Protein AF-A0A6V7QXP8-F1 (afdb_monomer)

Sequence (208 aa):
MRGVSEAYFDPDFDALIDRINPPGEVVVDNETCEDCTLVKVDSANRDGILLEMVQVLTDLDLLISKSYISSDGGWLMDVFHVTDQLGNKITDRGMIHSIQQSFTPARKSASPRHHHHHHHQQSEYNSDSACCTCADATTTTTTTTTIEVAAADRPGLLSEIAAVLAALGCRVSSCRAWTHNSRAAAVLDVHDRAAAVDPAASPTSSSR

Secondary structure (DSSP, 8-state):
----------HHHHHHHHHH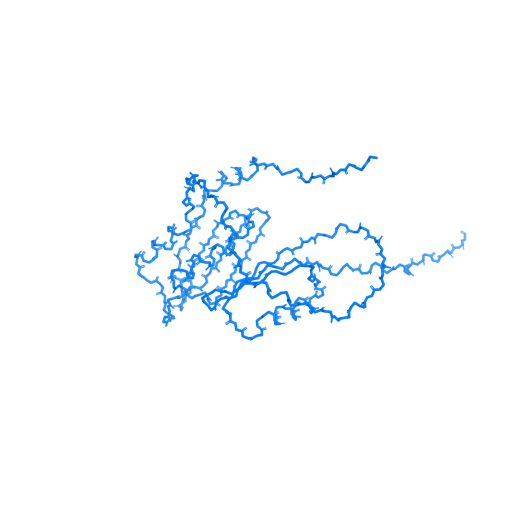S-S-EEEEESSS-SSSEEEEEEEE--TTHHHHHHHHHHHTT-EEEEEEEEE-SSEEEEEEEEE-TTS-----HHHHHHHHHHTS---------------------------------------PEEEEEEEE--TTHHHHHHHHHHHTTPEEEEEEEEEETTEEEEEEEEE-------TT--------

Radius of gyration: 22.75 Å; Cα contacts (8 Å, |Δi|>4): 237; chains: 1; bounding box: 61×44×80 Å

Nearest PDB structures (foldseek):
  2nyi-assembly1_A  TM=4.209E-01  e=4.363E-06  Galdieria sulphuraria
  1sc6-assembly1_C  TM=8.038E-01  e=6.257E-03  Escherichia coli
  3k5p-assembly1_A  TM=8.167E-01  e=8.894E-03  Brucella abortus 2308
  7jsr-assembly1_A  TM=6.563E-01  e=3.631E-02  Mycolicibacterium smegmatis MC2 155
  6vz8-assembly1_R  TM=4.486E-01  e=1.192E-02  Arabidopsis thaliana

Organism: NCBI:txid296719

Foldseek 3Di:
DDDDPDPPDDPVVLVVLCVVDPAWDWDWAPDPDPQFIKTKIKHFDDPCVVVLLVVLCVVLQKDFPDKDWDDPPTMIIIITTIDHPVSHYDPDPVSVVSSRVSRNPPPPPDDDDDDDDDDDDDPPPPDPDDDDDDDDDDPDPFPKDKDKDKAQDDPCPVVVVVVVCVVQQKDWPDKDWDDDPRMIIMITTITHDPDPPPPPPDPPDDDD

InterPro domains:
  IPR040217 ACT domain-containing protein ACR1-12 [PTHR31096] (15-198)
  IPR045865 ACT-like domain [SSF55021] (33-87)
  IPR045865 ACT-like domain [SSF55021] (142-196)

Mean predicted aligned error: 16.71 Å

Solvent-accessible surface area (backbone atoms only — not comparable to full-atom values): 13290 Å² total; per-residue (Å²): 136,87,81,82,85,68,81,85,77,60,73,66,54,60,59,46,54,58,64,77,48,73,80,39,56,55,48,79,41,67,76,89,37,93,67,28,21,36,42,34,41,40,40,74,64,49,92,64,46,68,57,52,53,53,48,53,42,45,77,68,55,36,42,74,82,46,74,48,80,44,74,80,85,57,38,32,48,35,39,36,35,29,19,39,87,88,56,42,54,75,76,53,66,66,59,52,50,49,56,47,53,68,61,44,80,72,79,76,74,90,70,91,78,78,89,74,91,76,95,72,88,80,79,78,83,78,79,87,77,80,92,83,79,83,91,76,94,70,91,66,89,70,72,72,46,76,46,80,46,76,46,77,52,53,93,57,52,69,56,52,53,52,50,52,36,52,74,72,46,35,44,75,80,45,75,48,75,50,75,57,97,65,25,32,38,35,43,33,34,31,30,75,60,75,76,77,76,73,88,78,78,71,81,79,84,76,89,130

pLDDT: mean 70.77, std 21.66, range [31.5, 97.31]

Structure (mmCIF, N/CA/C/O backbone):
data_AF-A0A6V7QXP8-F1
#
_entry.id   AF-A0A6V7QXP8-F1
#
loop_
_atom_site.group_PDB
_atom_site.id
_atom_site.type_symbol
_atom_site.label_atom_id
_atom_site.label_alt_id
_atom_site.label_comp_id
_atom_site.label_asym_id
_atom_site.label_entity_id
_atom_site.label_seq_id
_atom_site.pdbx_PDB_ins_code
_atom_site.Cartn_x
_atom_site.Cartn_y
_atom_site.Cartn_z
_atom_site.occupancy
_atom_site.B_iso_or_equiv
_atom_site.auth_seq_id
_atom_site.auth_comp_id
_atom_site.auth_asym_id
_atom_site.auth_atom_id
_atom_site.pdbx_PDB_model_num
ATOM 1 N N . MET A 1 1 ? 42.113 5.716 -19.137 1.00 35.81 1 MET A N 1
ATOM 2 C CA . MET A 1 1 ? 41.494 6.156 -17.869 1.00 35.81 1 MET A CA 1
ATOM 3 C C . MET A 1 1 ? 39.996 6.264 -18.106 1.00 35.81 1 MET A C 1
ATOM 5 O O . MET A 1 1 ? 39.591 7.120 -18.876 1.00 35.81 1 MET A O 1
ATOM 9 N N . ARG A 1 2 ? 39.195 5.330 -17.576 1.00 37.38 2 ARG A N 1
ATOM 10 C CA . ARG A 1 2 ? 37.725 5.405 -17.628 1.00 37.38 2 ARG A CA 1
ATOM 11 C C . ARG A 1 2 ? 37.277 6.184 -16.393 1.00 37.38 2 ARG A C 1
ATOM 13 O O . ARG A 1 2 ? 37.539 5.731 -15.285 1.00 37.38 2 ARG A O 1
ATOM 20 N N . GLY A 1 3 ? 36.708 7.370 -16.595 1.00 39.12 3 GLY A N 1
ATOM 21 C CA . GLY A 1 3 ? 36.073 8.135 -15.527 1.00 39.12 3 GLY A CA 1
ATOM 22 C C . GLY A 1 3 ? 34.757 7.463 -15.167 1.00 39.12 3 GLY A C 1
ATOM 23 O O . GLY A 1 3 ? 33.896 7.307 -16.028 1.00 39.12 3 GLY A O 1
ATOM 24 N N . VAL A 1 4 ? 34.643 7.006 -13.926 1.00 41.97 4 VAL A N 1
ATOM 25 C CA . VAL A 1 4 ? 33.384 6.542 -13.346 1.00 41.97 4 VAL A CA 1
ATOM 26 C C . VAL A 1 4 ? 32.564 7.801 -13.075 1.00 41.97 4 VAL A C 1
ATOM 28 O O . VAL A 1 4 ? 32.944 8.610 -12.233 1.00 41.97 4 VAL A O 1
ATOM 31 N N . SER A 1 5 ? 31.499 8.027 -13.844 1.00 44.22 5 SER A N 1
ATOM 32 C CA . SER A 1 5 ? 30.494 9.041 -13.522 1.00 44.22 5 SER A CA 1
ATOM 33 C C . SER A 1 5 ? 29.588 8.458 -12.444 1.00 44.22 5 SER A C 1
ATOM 35 O O . SER A 1 5 ? 28.555 7.859 -12.737 1.00 44.22 5 SER A O 1
ATOM 37 N N . GLU A 1 6 ? 30.042 8.548 -11.203 1.00 41.97 6 GLU A N 1
ATOM 38 C CA . GLU A 1 6 ? 29.232 8.239 -10.034 1.00 41.97 6 GLU A CA 1
ATOM 39 C C . GLU A 1 6 ? 28.175 9.344 -9.909 1.00 41.97 6 GLU A C 1
ATOM 41 O O . GLU A 1 6 ? 28.506 10.531 -9.988 1.00 41.97 6 GLU A O 1
ATOM 46 N N . ALA A 1 7 ? 26.896 8.969 -9.828 1.00 40.16 7 ALA A N 1
ATOM 47 C CA . ALA A 1 7 ? 25.825 9.931 -9.607 1.00 40.16 7 ALA A CA 1
ATOM 48 C C . ALA A 1 7 ? 26.115 10.649 -8.283 1.00 40.16 7 ALA A C 1
ATOM 50 O O . ALA A 1 7 ? 26.217 10.007 -7.239 1.00 40.16 7 ALA A O 1
ATOM 51 N N . TYR A 1 8 ? 26.326 11.964 -8.340 1.00 51.00 8 TYR A N 1
ATOM 52 C CA . TYR A 1 8 ? 26.561 12.777 -7.154 1.00 51.00 8 TYR A CA 1
ATOM 53 C C . TYR A 1 8 ? 25.278 12.782 -6.322 1.00 51.00 8 TYR A C 1
ATOM 55 O O . TYR A 1 8 ? 24.312 13.463 -6.662 1.00 51.00 8 TYR A O 1
ATOM 63 N N . PHE A 1 9 ? 25.258 11.956 -5.282 1.00 50.31 9 PHE A N 1
ATOM 64 C CA . PHE A 1 9 ? 24.191 11.915 -4.298 1.00 50.31 9 PHE A CA 1
ATOM 65 C C . PHE A 1 9 ? 24.513 12.975 -3.246 1.00 50.31 9 PHE A C 1
ATOM 67 O O . PHE A 1 9 ? 25.489 12.831 -2.508 1.00 50.31 9 PHE A O 1
ATOM 74 N N . ASP A 1 10 ? 23.756 14.070 -3.236 1.00 54.47 10 ASP A N 1
ATOM 75 C CA . ASP A 1 10 ? 23.908 15.122 -2.236 1.00 54.47 10 ASP A CA 1
ATOM 76 C C . ASP A 1 10 ? 23.084 14.749 -0.990 1.00 54.47 10 ASP A C 1
ATOM 78 O O . ASP A 1 10 ? 21.854 14.823 -1.040 1.00 54.47 10 ASP A O 1
ATOM 82 N N . PRO A 1 11 ? 23.712 14.341 0.128 1.00 57.34 11 PRO A N 1
ATOM 83 C CA . PRO A 1 11 ? 22.987 14.023 1.358 1.00 57.34 11 PRO A CA 1
ATOM 84 C C . PRO A 1 11 ? 22.242 15.237 1.938 1.00 57.34 11 PRO A C 1
ATOM 86 O O . PRO A 1 11 ? 21.327 15.062 2.745 1.00 57.34 11 PRO A O 1
ATOM 89 N N . ASP A 1 12 ? 22.596 16.459 1.525 1.00 55.19 12 ASP A N 1
ATOM 90 C CA . ASP A 1 12 ? 21.896 17.671 1.940 1.00 55.19 12 ASP A CA 1
ATOM 91 C C . ASP A 1 12 ? 20.556 17.847 1.198 1.00 55.19 12 ASP A C 1
ATOM 93 O O . ASP A 1 12 ? 19.686 18.577 1.681 1.00 55.19 12 ASP A O 1
ATOM 97 N N . PHE A 1 13 ? 20.339 17.154 0.069 1.00 55.97 13 PHE A N 1
ATOM 98 C CA . PHE A 1 13 ? 19.070 17.173 -0.669 1.00 55.97 13 PHE A CA 1
ATOM 99 C C . PHE A 1 13 ? 17.956 16.437 0.088 1.00 55.97 13 PHE A C 1
ATOM 101 O O . PHE A 1 13 ? 16.874 16.994 0.271 1.00 55.97 13 PHE A O 1
ATOM 108 N N . ASP A 1 14 ? 18.238 15.246 0.624 1.00 54.56 14 ASP A N 1
ATOM 109 C CA . ASP A 1 14 ? 17.289 14.490 1.456 1.00 54.56 14 ASP A CA 1
ATOM 110 C C . ASP A 1 14 ? 16.929 15.269 2.730 1.00 54.56 14 ASP A C 1
ATOM 112 O O . ASP A 1 14 ? 15.761 15.402 3.097 1.00 54.56 14 ASP A O 1
ATOM 116 N N . ALA A 1 15 ? 17.937 15.878 3.364 1.00 56.56 15 ALA A N 1
ATOM 117 C CA . ALA A 1 15 ? 17.748 16.725 4.538 1.00 56.56 15 ALA A CA 1
ATOM 118 C C . ALA A 1 15 ? 16.942 18.003 4.234 1.00 56.56 15 ALA A C 1
ATOM 120 O O . ALA A 1 15 ? 16.316 18.571 5.135 1.00 56.56 15 ALA A O 1
ATOM 121 N N . LEU A 1 16 ? 16.965 18.477 2.983 1.00 52.59 16 LEU A N 1
ATOM 122 C CA . LEU A 1 16 ? 16.176 19.611 2.515 1.00 52.59 16 LEU A CA 1
ATOM 123 C C . LEU A 1 16 ? 14.721 19.209 2.240 1.00 52.59 16 LEU A C 1
ATOM 125 O O . LEU A 1 16 ? 13.823 19.951 2.640 1.00 52.59 16 LEU A O 1
ATOM 129 N N . ILE A 1 17 ? 14.483 18.044 1.630 1.00 50.59 17 ILE A N 1
ATOM 130 C CA . ILE A 1 17 ? 13.138 17.474 1.436 1.00 50.59 17 ILE A CA 1
ATOM 131 C C . ILE A 1 17 ? 12.452 17.293 2.796 1.00 50.59 17 ILE A C 1
ATOM 133 O O . ILE A 1 17 ? 11.363 17.830 3.001 1.00 50.59 17 ILE A O 1
ATOM 137 N N . ASP A 1 18 ? 13.147 16.690 3.766 1.00 51.88 18 ASP A N 1
ATOM 138 C CA . ASP A 1 18 ? 12.670 16.513 5.147 1.00 51.88 18 ASP A CA 1
ATOM 139 C C . ASP A 1 18 ? 12.380 17.847 5.878 1.00 51.88 18 ASP A C 1
ATOM 141 O O . ASP A 1 18 ? 11.675 17.880 6.889 1.00 51.88 18 ASP A O 1
ATOM 145 N N . ARG A 1 19 ? 12.948 18.968 5.403 1.00 50.28 19 ARG A N 1
ATOM 146 C CA . ARG A 1 19 ? 12.780 20.315 5.982 1.00 50.28 19 ARG A CA 1
ATOM 147 C C . ARG A 1 19 ? 11.663 21.131 5.344 1.00 50.28 19 ARG A C 1
ATOM 149 O O . ARG A 1 19 ? 11.169 22.053 5.992 1.00 50.28 19 ARG A O 1
ATOM 156 N N . ILE A 1 20 ? 11.344 20.875 4.076 1.00 51.59 20 ILE A N 1
ATOM 157 C CA . ILE A 1 20 ? 10.374 21.663 3.303 1.00 51.59 20 ILE A CA 1
ATOM 158 C C . ILE A 1 20 ? 8.936 21.228 3.614 1.00 51.59 20 ILE A C 1
ATOM 160 O O . ILE A 1 20 ? 8.050 22.080 3.605 1.00 51.59 20 ILE A O 1
ATOM 164 N N . ASN A 1 21 ? 8.715 19.963 3.980 1.00 48.16 21 ASN A N 1
ATOM 165 C CA . ASN A 1 21 ? 7.442 19.484 4.514 1.00 48.16 21 ASN A CA 1
ATOM 166 C C . ASN A 1 21 ? 7.728 18.614 5.753 1.00 48.16 21 ASN A C 1
ATOM 168 O O . ASN A 1 21 ? 8.560 17.710 5.661 1.00 48.16 21 ASN A O 1
ATOM 172 N N . PRO A 1 22 ? 7.117 18.887 6.922 1.00 49.75 22 PRO A N 1
ATOM 173 C CA . PRO A 1 22 ? 7.331 18.076 8.118 1.00 49.75 22 PRO A CA 1
ATOM 174 C C . PRO A 1 22 ? 6.956 16.605 7.852 1.00 49.75 22 PRO A C 1
ATOM 176 O O . PRO A 1 22 ? 6.162 16.322 6.956 1.00 49.75 22 PRO A O 1
ATOM 179 N N . PRO A 1 23 ? 7.533 15.652 8.603 1.00 51.88 23 PRO A N 1
ATOM 180 C CA . PRO A 1 23 ? 7.440 14.238 8.271 1.00 51.88 23 PRO A CA 1
ATOM 181 C C . PRO A 1 23 ? 5.989 13.758 8.311 1.00 51.88 23 PRO A C 1
ATOM 183 O O . PRO A 1 23 ? 5.349 13.862 9.357 1.00 51.88 23 PRO A O 1
ATOM 186 N N . GLY A 1 24 ? 5.531 13.166 7.205 1.00 59.53 24 GLY A N 1
ATOM 187 C CA . GLY A 1 24 ? 4.438 12.198 7.209 1.00 59.53 24 GLY A CA 1
ATOM 188 C C . GLY A 1 24 ? 3.123 12.745 7.737 1.00 59.53 24 GLY A C 1
ATOM 189 O O . GLY A 1 24 ? 2.678 12.280 8.786 1.00 59.53 24 GLY A O 1
ATOM 190 N N . GLU A 1 25 ? 2.494 13.716 7.066 1.00 74.38 25 GLU A N 1
ATOM 191 C CA . GLU A 1 25 ? 1.120 14.053 7.441 1.00 74.38 25 GLU A CA 1
ATOM 192 C C . GLU A 1 25 ? 0.235 12.841 7.136 1.00 74.38 25 GLU A C 1
ATOM 194 O O . GLU A 1 25 ? 0.081 12.430 5.986 1.00 74.38 25 GLU A O 1
ATOM 199 N N . VAL A 1 26 ? -0.310 12.244 8.197 1.00 88.75 26 VAL A N 1
ATOM 200 C CA . VAL A 1 26 ? -1.265 11.146 8.090 1.00 88.75 26 VAL A CA 1
ATOM 201 C C . VAL A 1 26 ? -2.648 11.654 8.425 1.00 88.75 26 VAL A C 1
ATOM 203 O O . VAL A 1 26 ? -2.971 11.956 9.580 1.00 88.75 26 VAL A O 1
ATOM 206 N N . VAL A 1 27 ? -3.488 11.702 7.399 1.00 91.00 27 VAL A N 1
ATOM 207 C CA . VAL A 1 27 ? -4.889 12.090 7.522 1.00 91.00 27 VAL A CA 1
ATOM 208 C C . VAL A 1 27 ? -5.750 10.843 7.429 1.00 91.00 27 VAL A C 1
ATOM 210 O O . VAL A 1 27 ? -5.694 10.100 6.451 1.00 91.00 27 VAL A O 1
ATOM 213 N N . VAL A 1 28 ? -6.573 10.632 8.453 1.00 94.25 28 VAL A N 1
ATOM 214 C CA . VAL A 1 28 ? -7.583 9.575 8.463 1.00 94.25 28 VAL A CA 1
ATOM 215 C C . VAL A 1 28 ? -8.934 10.205 8.150 1.00 94.25 28 VAL A C 1
ATOM 217 O O . VAL A 1 28 ? -9.401 11.077 8.882 1.00 94.25 28 VAL A O 1
ATOM 220 N N . ASP A 1 29 ? -9.545 9.775 7.054 1.00 92.94 29 ASP A N 1
ATOM 221 C CA . ASP A 1 29 ? -10.801 10.297 6.529 1.00 92.94 29 ASP A CA 1
ATOM 222 C C . ASP A 1 29 ? -11.852 9.182 6.475 1.00 92.94 29 ASP A C 1
ATOM 224 O O . ASP A 1 29 ? -11.740 8.212 5.725 1.00 92.94 29 ASP A O 1
ATOM 228 N N . ASN A 1 30 ? -12.890 9.343 7.292 1.00 95.62 30 ASN A N 1
ATOM 229 C CA . ASN A 1 30 ? -14.029 8.436 7.370 1.00 95.62 30 ASN A CA 1
ATOM 230 C C . ASN A 1 30 ? -15.272 8.968 6.649 1.00 95.62 30 ASN A C 1
ATOM 232 O O . ASN A 1 30 ? -16.313 8.330 6.732 1.00 95.62 30 ASN A O 1
ATOM 236 N N . GLU A 1 31 ? -15.214 10.103 5.961 1.00 93.88 31 GLU A N 1
ATOM 237 C CA . GLU A 1 31 ? -16.394 10.730 5.354 1.00 93.88 31 GLU A CA 1
ATOM 238 C C . GLU A 1 31 ? -16.441 10.516 3.836 1.00 93.88 31 GLU A C 1
ATOM 240 O O . GLU A 1 31 ? -17.518 10.380 3.265 1.00 93.88 31 GLU A O 1
ATOM 245 N N . THR A 1 32 ? -15.286 10.426 3.171 1.00 91.69 32 THR A N 1
ATOM 246 C CA . THR A 1 32 ? -15.225 10.323 1.700 1.00 91.69 32 THR A CA 1
ATOM 247 C C . THR A 1 32 ? -15.679 8.963 1.145 1.00 91.69 32 THR A C 1
ATOM 249 O O . THR A 1 32 ? -16.177 8.895 0.022 1.00 91.69 32 THR A O 1
ATOM 252 N N . CYS A 1 33 ? -15.509 7.870 1.897 1.00 89.69 33 CYS A N 1
ATOM 253 C CA . CYS A 1 33 ? -15.885 6.508 1.493 1.00 89.69 33 CYS A CA 1
ATOM 254 C C . CYS A 1 33 ? -16.994 5.977 2.407 1.00 89.69 33 CYS A C 1
ATOM 256 O O . CYS A 1 33 ? -16.839 6.014 3.625 1.00 89.69 33 CYS A O 1
ATOM 258 N N . GLU A 1 34 ? -18.093 5.451 1.858 1.00 92.50 34 GLU A N 1
ATOM 259 C CA . GLU A 1 34 ? -19.209 4.933 2.670 1.00 92.50 34 GLU A CA 1
ATOM 260 C C . GLU A 1 34 ? -18.832 3.662 3.440 1.00 92.50 34 GLU A C 1
ATOM 262 O O . GLU A 1 34 ? -19.138 3.570 4.626 1.00 92.50 34 GLU A O 1
ATOM 267 N N . ASP A 1 35 ? -18.085 2.754 2.809 1.00 93.12 35 ASP A N 1
ATOM 268 C CA . ASP A 1 35 ? -17.821 1.404 3.331 1.00 93.12 35 ASP A CA 1
ATOM 269 C C . ASP A 1 35 ? -16.415 1.230 3.927 1.00 93.12 35 ASP A C 1
ATOM 271 O O . ASP A 1 35 ? -16.060 0.159 4.411 1.00 93.12 35 ASP A O 1
ATOM 275 N N . CYS A 1 36 ? -15.576 2.265 3.871 1.00 94.75 36 CYS A N 1
ATOM 276 C CA . CYS A 1 36 ? -14.166 2.166 4.232 1.00 94.75 36 CYS A CA 1
ATOM 277 C C . CYS A 1 36 ? -13.622 3.444 4.870 1.00 94.75 36 CYS A C 1
ATOM 279 O O . CYS A 1 36 ? -14.216 4.517 4.774 1.00 94.75 36 CYS A O 1
ATOM 281 N N . THR A 1 37 ? -12.479 3.318 5.534 1.00 97.31 37 THR A N 1
ATOM 282 C CA . THR A 1 37 ? -11.682 4.440 6.031 1.00 97.31 37 THR A CA 1
ATOM 283 C C . THR A 1 37 ? -10.584 4.745 5.019 1.00 97.31 37 THR A C 1
ATOM 285 O O . THR A 1 37 ? -9.937 3.830 4.517 1.00 97.31 37 THR A O 1
ATOM 288 N N . LEU A 1 38 ? -10.344 6.016 4.714 1.00 96.50 38 LEU A N 1
ATOM 289 C CA . LEU A 1 38 ? -9.206 6.437 3.905 1.00 96.50 38 LEU A CA 1
ATOM 290 C C . LEU A 1 38 ? -8.051 6.849 4.815 1.00 96.50 38 LEU A C 1
ATOM 292 O O . LEU A 1 38 ? -8.214 7.706 5.679 1.00 96.50 38 LEU A O 1
ATOM 296 N N . VAL A 1 39 ? -6.876 6.267 4.597 1.00 94.75 39 VAL A N 1
ATOM 297 C CA . VAL A 1 39 ? -5.620 6.713 5.210 1.00 94.75 39 VAL A CA 1
ATOM 298 C C . VAL A 1 39 ? -4.794 7.376 4.123 1.00 94.75 39 VAL A C 1
ATOM 300 O O . VAL A 1 39 ? -4.390 6.719 3.165 1.00 94.75 39 VAL A O 1
ATOM 303 N N . LYS A 1 40 ? -4.593 8.684 4.252 1.00 93.00 40 LYS A N 1
ATOM 304 C CA . LYS A 1 40 ? -3.826 9.506 3.318 1.00 93.00 40 LYS A CA 1
ATOM 305 C C . LYS A 1 40 ? -2.472 9.799 3.943 1.00 93.00 40 LYS A C 1
ATOM 307 O O . LYS A 1 40 ? -2.437 10.219 5.099 1.00 93.00 40 LYS A O 1
ATOM 312 N N . VAL A 1 41 ? -1.400 9.542 3.206 1.00 89.62 41 VAL A N 1
ATOM 313 C CA . VAL A 1 41 ? -0.026 9.663 3.690 1.00 89.62 41 VAL A CA 1
ATOM 314 C C . VAL A 1 41 ? 0.791 10.466 2.690 1.00 89.62 41 VAL A C 1
ATOM 316 O O . VAL A 1 41 ? 0.949 10.052 1.541 1.00 89.62 41 VAL A O 1
ATOM 319 N N . ASP A 1 42 ? 1.352 11.573 3.170 1.00 86.56 42 ASP A N 1
ATOM 320 C CA . ASP A 1 42 ? 2.281 12.410 2.411 1.00 86.56 42 ASP A CA 1
ATOM 321 C C . ASP A 1 42 ? 3.705 12.124 2.876 1.00 86.56 42 ASP A C 1
ATOM 323 O O . ASP A 1 42 ? 4.036 12.345 4.040 1.00 86.56 42 ASP A O 1
ATOM 327 N N . SER A 1 43 ? 4.572 11.627 1.996 1.00 81.12 43 SER A N 1
ATOM 328 C CA . SER A 1 43 ? 5.928 11.221 2.382 1.00 81.12 43 SER A CA 1
ATOM 329 C C . SER A 1 43 ? 6.986 11.613 1.359 1.00 81.12 43 SER A C 1
ATOM 331 O O . SER A 1 43 ? 6.692 11.820 0.184 1.00 81.12 43 SER A O 1
ATOM 333 N N . ALA A 1 44 ? 8.238 11.711 1.805 1.00 81.06 44 ALA A N 1
ATOM 334 C CA . ALA A 1 44 ? 9.374 11.804 0.899 1.00 81.06 44 ALA A CA 1
ATOM 335 C C . ALA A 1 44 ? 9.504 10.509 0.080 1.00 81.06 44 ALA A C 1
ATOM 337 O O . ALA A 1 44 ? 9.398 9.406 0.626 1.00 81.06 44 ALA A O 1
ATOM 338 N N . ASN A 1 45 ? 9.785 10.645 -1.215 1.00 77.38 45 ASN A N 1
ATOM 339 C CA . ASN A 1 45 ? 9.974 9.519 -2.121 1.00 77.38 45 ASN A CA 1
ATOM 340 C C . ASN A 1 45 ? 11.337 8.852 -1.879 1.00 77.38 45 ASN A C 1
ATOM 342 O O . ASN A 1 45 ? 12.346 9.243 -2.464 1.00 77.38 45 ASN A O 1
ATOM 346 N N . ARG A 1 46 ? 11.364 7.870 -0.974 1.00 80.62 46 ARG A N 1
ATOM 347 C CA . ARG A 1 46 ? 12.553 7.086 -0.615 1.00 80.62 46 ARG A CA 1
ATOM 348 C C . ARG A 1 46 ? 12.306 5.614 -0.907 1.00 80.62 46 ARG A C 1
ATOM 350 O O . ARG A 1 46 ? 11.198 5.128 -0.690 1.00 80.62 46 ARG A O 1
ATOM 357 N N . ASP A 1 47 ? 13.345 4.897 -1.319 1.00 74.88 47 ASP A N 1
ATOM 358 C CA . ASP A 1 47 ? 13.250 3.465 -1.613 1.00 74.88 47 ASP A CA 1
ATOM 359 C C . ASP A 1 47 ? 12.640 2.678 -0.439 1.00 74.88 47 ASP A C 1
ATOM 361 O O . ASP A 1 47 ? 13.072 2.808 0.712 1.00 74.88 47 ASP A O 1
ATOM 365 N N . GLY A 1 48 ? 11.646 1.835 -0.731 1.00 76.00 48 GLY A N 1
ATOM 366 C CA . GLY A 1 48 ? 10.985 0.974 0.247 1.00 76.00 48 GLY A CA 1
ATOM 367 C C . GLY A 1 48 ? 9.970 1.657 1.167 1.00 76.00 48 GLY A C 1
ATOM 368 O O . GLY A 1 48 ? 9.421 0.983 2.042 1.00 76.00 48 GLY A O 1
ATOM 369 N N . ILE A 1 49 ? 9.684 2.953 0.996 1.00 81.75 49 ILE A N 1
ATOM 370 C CA . ILE A 1 49 ? 8.708 3.659 1.840 1.00 81.75 49 ILE A CA 1
ATOM 371 C C . ILE A 1 49 ? 7.290 3.098 1.680 1.00 81.75 49 ILE A C 1
ATOM 373 O O . ILE A 1 49 ? 6.589 2.931 2.674 1.00 81.75 49 ILE A O 1
ATOM 377 N N . LEU A 1 50 ? 6.877 2.717 0.466 1.00 83.62 50 LEU A N 1
ATOM 378 C CA . LEU A 1 50 ? 5.556 2.128 0.238 1.00 83.62 50 LEU A CA 1
ATOM 379 C C . LEU A 1 50 ? 5.431 0.773 0.945 1.00 83.62 50 LEU A C 1
ATOM 381 O O . LEU A 1 50 ? 4.398 0.466 1.545 1.00 83.62 50 LEU A O 1
ATOM 385 N N . LEU A 1 51 ? 6.498 -0.031 0.915 1.00 82.19 51 LEU A N 1
ATOM 386 C CA . LEU A 1 51 ? 6.556 -1.278 1.671 1.00 82.19 51 LEU A CA 1
ATOM 387 C C . LEU A 1 51 ? 6.447 -1.024 3.180 1.00 82.19 51 LEU A C 1
ATOM 389 O O . LEU A 1 51 ? 5.664 -1.709 3.836 1.00 82.19 51 LEU A O 1
ATOM 393 N N . GLU A 1 52 ? 7.181 -0.045 3.718 1.00 84.12 52 GLU A N 1
ATOM 394 C CA . GLU A 1 52 ? 7.093 0.353 5.131 1.00 84.12 52 GLU A CA 1
ATOM 395 C C . GLU A 1 52 ? 5.656 0.751 5.500 1.00 84.12 52 GLU A C 1
ATOM 397 O O . GLU A 1 52 ? 5.114 0.258 6.489 1.00 84.12 52 GLU A O 1
ATOM 402 N N . MET A 1 53 ? 4.991 1.555 4.665 1.00 87.50 53 MET A N 1
ATOM 403 C CA . MET A 1 53 ? 3.605 1.962 4.898 1.00 87.50 53 MET A CA 1
ATOM 404 C C . MET A 1 53 ? 2.636 0.779 4.923 1.00 87.50 53 MET A C 1
ATOM 406 O O . MET A 1 53 ? 1.784 0.668 5.807 1.00 87.50 53 MET A O 1
ATOM 410 N N . VAL A 1 54 ? 2.757 -0.126 3.952 1.00 87.50 54 VAL A N 1
ATOM 411 C CA . VAL A 1 54 ? 1.879 -1.294 3.864 1.00 87.50 54 VAL A CA 1
ATOM 412 C C . VAL A 1 54 ? 2.133 -2.263 5.014 1.00 87.50 54 VAL A C 1
ATOM 414 O O . VAL A 1 54 ? 1.177 -2.848 5.527 1.00 87.50 54 VAL A O 1
ATOM 417 N N . GLN A 1 55 ? 3.385 -2.417 5.447 1.00 85.88 55 GLN A N 1
ATOM 418 C CA . GLN A 1 55 ? 3.732 -3.193 6.637 1.00 85.88 55 GLN A CA 1
ATOM 419 C C . GLN A 1 55 ? 3.066 -2.607 7.877 1.00 85.88 55 GLN A C 1
ATOM 421 O O . GLN A 1 55 ? 2.335 -3.329 8.543 1.00 85.88 55 GLN A O 1
ATOM 426 N N . VAL A 1 56 ? 3.203 -1.301 8.115 1.00 90.12 56 VAL A N 1
ATOM 427 C CA . VAL A 1 56 ? 2.567 -0.614 9.248 1.00 90.12 56 VAL A CA 1
ATOM 428 C C . VAL A 1 56 ? 1.054 -0.846 9.283 1.00 90.12 56 VAL A C 1
ATOM 430 O O . VAL A 1 56 ? 0.519 -1.253 10.311 1.00 90.12 56 VAL A O 1
ATOM 433 N N . LEU A 1 57 ? 0.351 -0.652 8.163 1.00 91.69 57 LEU A N 1
ATOM 434 C CA . LEU A 1 57 ? -1.099 -0.886 8.108 1.00 91.69 57 LEU A CA 1
ATOM 435 C C . LEU A 1 57 ? -1.459 -2.354 8.361 1.00 91.69 57 LEU A C 1
ATOM 437 O O . LEU A 1 57 ? -2.460 -2.642 9.010 1.00 91.69 57 LEU A O 1
ATOM 441 N N . THR A 1 58 ? -0.643 -3.279 7.861 1.00 88.00 58 THR A N 1
ATOM 442 C CA . THR A 1 58 ? -0.868 -4.716 8.054 1.00 88.00 58 THR A CA 1
ATOM 443 C C . THR A 1 58 ? -0.625 -5.137 9.498 1.00 88.00 58 THR A C 1
ATOM 445 O O . THR A 1 58 ? -1.407 -5.913 10.031 1.00 88.00 58 THR A O 1
ATOM 448 N N . ASP A 1 59 ? 0.419 -4.612 10.137 1.00 90.19 59 ASP A N 1
ATOM 449 C CA . ASP A 1 59 ? 0.767 -4.901 11.532 1.00 90.19 59 ASP A CA 1
ATOM 450 C C . ASP A 1 59 ? -0.276 -4.347 12.516 1.00 90.19 59 ASP A C 1
ATOM 452 O O . ASP A 1 59 ? -0.386 -4.816 13.646 1.00 90.19 59 ASP A O 1
ATOM 456 N N . LEU A 1 60 ? -1.065 -3.364 12.075 1.00 91.56 60 LEU A N 1
ATOM 457 C CA . LEU A 1 60 ? -2.242 -2.846 12.772 1.00 91.56 60 LEU A CA 1
ATOM 458 C C . LEU A 1 60 ? -3.524 -3.652 12.488 1.00 91.56 60 LEU A C 1
ATOM 460 O O . LEU A 1 60 ? -4.616 -3.198 12.830 1.00 91.56 60 LEU A O 1
ATOM 464 N N . ASP A 1 61 ? -3.404 -4.818 11.847 1.00 92.69 61 ASP A N 1
ATOM 465 C CA . ASP A 1 61 ? -4.509 -5.677 11.417 1.00 92.69 61 ASP A CA 1
ATOM 466 C C . ASP A 1 61 ? -5.526 -4.954 10.514 1.00 92.69 61 ASP A C 1
ATOM 468 O O . ASP A 1 61 ? -6.723 -5.260 10.525 1.00 92.69 61 ASP A O 1
ATOM 472 N N . LEU A 1 62 ? -5.064 -4.012 9.687 1.00 93.44 62 LEU A N 1
ATOM 473 C CA . LEU A 1 62 ? -5.916 -3.308 8.730 1.00 93.44 62 LEU A CA 1
ATOM 474 C C . LEU A 1 62 ? -5.843 -3.955 7.348 1.00 93.44 62 LEU A C 1
ATOM 476 O O . LEU A 1 62 ? -4.772 -4.211 6.788 1.00 93.44 62 LEU A O 1
ATOM 480 N N . LEU A 1 63 ? -7.013 -4.179 6.759 1.00 91.12 63 LEU A N 1
ATOM 481 C CA . LEU A 1 63 ? -7.146 -4.717 5.413 1.00 91.12 63 LEU A CA 1
ATOM 482 C C . LEU A 1 63 ? -7.160 -3.579 4.400 1.00 91.12 63 LEU A C 1
ATOM 484 O O . LEU A 1 63 ? -8.057 -2.742 4.426 1.00 91.12 63 LEU A O 1
ATOM 488 N N . ILE A 1 64 ? -6.190 -3.577 3.482 1.00 92.19 64 ILE A N 1
ATOM 489 C CA . ILE A 1 64 ? -6.125 -2.626 2.366 1.00 92.19 64 ILE A CA 1
ATOM 490 C C . ILE A 1 64 ? -6.868 -3.228 1.171 1.00 92.19 64 ILE A C 1
ATOM 492 O O . ILE A 1 64 ? -6.402 -4.210 0.591 1.00 92.19 64 ILE A O 1
ATOM 496 N N . SER A 1 65 ? -7.996 -2.637 0.782 1.00 87.31 65 SER A N 1
ATOM 497 C CA . SER A 1 65 ? -8.792 -3.094 -0.368 1.00 87.31 65 SER A CA 1
ATOM 498 C C . SER A 1 65 ? -8.363 -2.437 -1.681 1.00 87.31 65 SER A C 1
ATOM 500 O O . SER A 1 65 ? -8.406 -3.062 -2.741 1.00 87.31 65 SER A O 1
ATOM 502 N N . LYS A 1 66 ? -7.925 -1.176 -1.611 1.00 85.56 66 LYS A N 1
ATOM 503 C CA . LYS A 1 66 ? -7.459 -0.377 -2.745 1.00 85.56 66 LYS A CA 1
ATOM 504 C C . LYS A 1 66 ? -6.428 0.645 -2.283 1.00 85.56 66 LYS A C 1
ATOM 506 O O . LYS A 1 66 ? -6.507 1.142 -1.161 1.00 85.56 66 LYS A O 1
ATOM 511 N N . SER A 1 67 ? -5.510 1.012 -3.167 1.00 87.75 67 SER A N 1
ATOM 512 C CA . SER A 1 67 ? -4.650 2.174 -2.975 1.00 87.75 67 SER A CA 1
ATOM 513 C C . SER A 1 67 ? -4.531 3.017 -4.243 1.00 87.75 67 SER A C 1
ATOM 515 O O . SER A 1 67 ? -4.709 2.519 -5.357 1.00 87.75 67 SER A O 1
ATOM 517 N N . TYR A 1 68 ? -4.250 4.303 -4.056 1.00 85.94 68 TYR A N 1
ATOM 518 C CA . TYR A 1 68 ? -3.804 5.215 -5.104 1.00 85.94 68 TYR A CA 1
ATOM 519 C C . TYR A 1 68 ? -2.469 5.797 -4.671 1.00 85.94 68 TYR A C 1
ATOM 521 O O . TYR A 1 68 ? -2.388 6.345 -3.578 1.00 85.94 68 TYR A O 1
ATOM 529 N N . ILE A 1 69 ? -1.458 5.650 -5.518 1.00 85.94 69 ILE A N 1
ATOM 530 C CA . ILE A 1 69 ? -0.077 6.055 -5.256 1.00 85.94 69 ILE A CA 1
ATOM 531 C C . ILE A 1 69 ? 0.285 7.082 -6.322 1.00 85.94 69 ILE A C 1
ATOM 533 O O . ILE A 1 69 ? 0.068 6.831 -7.512 1.00 85.94 69 ILE A O 1
ATOM 537 N N . SER A 1 70 ? 0.797 8.236 -5.911 1.00 80.00 70 SER A N 1
ATOM 538 C CA . SER A 1 70 ? 1.207 9.303 -6.826 1.00 80.00 70 SER A CA 1
ATOM 539 C C . SER A 1 70 ? 2.580 9.824 -6.438 1.00 80.00 70 SER A C 1
ATOM 541 O O . SER A 1 70 ? 2.776 10.209 -5.292 1.00 80.00 70 SER A O 1
ATOM 543 N N . SER A 1 71 ? 3.500 9.891 -7.404 1.00 81.31 71 SER A N 1
ATOM 544 C CA . SER A 1 71 ? 4.854 10.424 -7.219 1.00 81.31 71 SER A CA 1
ATOM 545 C C . SER A 1 71 ? 5.109 11.619 -8.130 1.00 81.31 71 SER A C 1
ATOM 547 O O . SER A 1 71 ? 4.757 11.575 -9.309 1.00 81.31 71 SER A O 1
ATOM 549 N N . ASP A 1 72 ? 5.753 12.662 -7.607 1.00 72.19 72 ASP A N 1
ATOM 550 C CA . ASP A 1 72 ? 6.202 13.830 -8.381 1.00 72.19 72 ASP A CA 1
ATOM 551 C C . ASP A 1 72 ? 7.737 13.932 -8.508 1.00 72.19 72 ASP A C 1
ATOM 553 O O . ASP A 1 72 ? 8.272 14.951 -8.945 1.00 72.19 72 ASP A O 1
ATOM 557 N N . GLY A 1 73 ? 8.453 12.857 -8.159 1.00 68.19 73 GLY A N 1
ATOM 558 C CA . GLY A 1 73 ? 9.914 12.775 -8.207 1.00 68.19 73 GLY A CA 1
ATOM 559 C C . GLY A 1 73 ? 10.612 13.091 -6.882 1.00 68.19 73 GLY A C 1
ATOM 560 O O . GLY A 1 73 ? 11.735 12.634 -6.694 1.00 68.19 73 GLY A O 1
ATOM 561 N N . GLY A 1 74 ? 9.954 13.780 -5.944 1.00 72.06 74 GLY A N 1
ATOM 562 C CA . GLY A 1 74 ? 10.473 14.012 -4.585 1.00 72.06 74 GLY A CA 1
ATOM 563 C C . GLY A 1 74 ? 9.504 13.605 -3.475 1.00 72.06 74 GLY A C 1
ATOM 564 O O . GLY A 1 74 ? 9.935 13.298 -2.363 1.00 72.06 74 GLY A O 1
ATOM 565 N N . TRP A 1 75 ? 8.213 13.540 -3.787 1.00 78.81 75 TRP A N 1
ATOM 566 C CA . TRP A 1 75 ? 7.143 13.250 -2.845 1.00 78.81 75 TRP A CA 1
ATOM 567 C C . TRP A 1 75 ? 6.265 12.106 -3.334 1.00 78.81 75 TRP A C 1
ATOM 569 O O . TRP A 1 75 ? 6.135 11.859 -4.536 1.00 78.81 75 TRP A O 1
ATOM 579 N N . LEU A 1 76 ? 5.667 11.414 -2.370 1.00 81.38 76 LEU A N 1
ATOM 580 C CA . LEU A 1 76 ? 4.618 10.426 -2.550 1.00 81.38 76 LEU A CA 1
ATOM 581 C C . LEU A 1 76 ? 3.365 10.888 -1.813 1.00 81.38 76 LEU A C 1
ATOM 583 O O . LEU A 1 76 ? 3.430 11.267 -0.644 1.00 81.38 76 LEU A O 1
ATOM 587 N N . MET A 1 77 ? 2.246 10.842 -2.524 1.00 86.69 77 MET A N 1
ATOM 588 C CA . MET A 1 77 ? 0.899 11.101 -2.029 1.00 86.69 77 MET A CA 1
ATOM 589 C C . MET A 1 77 ? 0.115 9.805 -2.184 1.00 86.69 77 MET A C 1
ATOM 591 O O . MET A 1 77 ? -0.322 9.459 -3.290 1.00 86.69 77 MET A O 1
ATOM 595 N N . ASP A 1 78 ? -0.059 9.107 -1.069 1.00 89.00 78 ASP A N 1
ATOM 596 C CA . ASP A 1 78 ? -0.616 7.763 -1.053 1.00 89.00 78 ASP A CA 1
ATOM 597 C C . ASP A 1 78 ? -1.953 7.751 -0.317 1.00 89.00 78 ASP A C 1
ATOM 599 O O . ASP A 1 78 ? -2.102 8.312 0.765 1.00 89.00 78 ASP A O 1
ATOM 603 N N . VAL A 1 79 ? -2.958 7.102 -0.904 1.00 91.12 79 VAL A N 1
ATOM 604 C CA . VAL A 1 79 ? -4.293 6.957 -0.312 1.00 91.12 79 VAL A CA 1
ATOM 605 C C . VAL A 1 79 ? -4.652 5.484 -0.236 1.00 91.12 79 VAL A C 1
ATOM 607 O O . VAL A 1 79 ? -4.897 4.848 -1.261 1.00 91.12 79 VAL A O 1
ATOM 610 N N . PHE A 1 80 ? -4.756 4.954 0.978 1.00 95.19 80 PHE A N 1
ATOM 611 C CA . PHE A 1 80 ? -5.137 3.572 1.254 1.00 95.19 80 PHE A CA 1
ATOM 612 C C . PHE A 1 80 ? -6.596 3.496 1.698 1.00 95.19 80 PHE A C 1
ATOM 614 O O . PHE A 1 80 ? -7.014 4.197 2.615 1.00 95.19 80 PHE A O 1
ATOM 621 N N . HIS A 1 81 ? -7.374 2.629 1.055 1.00 95.75 81 HIS A N 1
ATOM 622 C CA . HIS A 1 81 ? -8.732 2.286 1.473 1.00 95.75 81 HIS A CA 1
ATOM 623 C C . HIS A 1 81 ? -8.622 1.113 2.436 1.00 95.75 81 HIS A C 1
ATOM 625 O O . 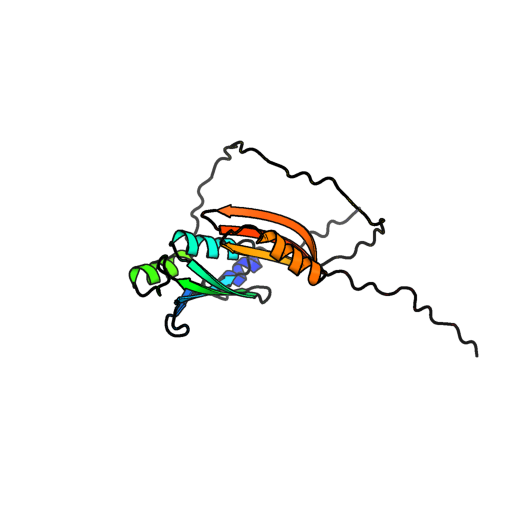HIS A 1 81 ? -8.252 0.010 2.021 1.00 95.75 81 HIS A O 1
ATOM 631 N N . VAL A 1 82 ? -8.896 1.369 3.711 1.00 96.19 82 VAL A N 1
ATOM 632 C CA . VAL A 1 82 ? -8.693 0.413 4.794 1.00 96.19 82 VAL A CA 1
ATOM 633 C C . VAL A 1 82 ? -9.986 0.075 5.523 1.00 96.19 82 VAL A C 1
ATOM 635 O O . VAL A 1 82 ? -10.899 0.893 5.646 1.00 96.19 82 VAL A O 1
ATOM 638 N N . THR A 1 83 ? -10.035 -1.152 6.022 1.00 96.38 83 THR A N 1
ATOM 639 C CA . THR A 1 83 ? -11.094 -1.679 6.891 1.00 96.38 83 THR A CA 1
ATOM 640 C C . THR A 1 83 ? -10.465 -2.504 8.010 1.00 96.38 83 THR A C 1
ATOM 642 O O . THR A 1 83 ? -9.300 -2.897 7.904 1.00 96.38 83 THR A O 1
ATOM 645 N N . ASP A 1 84 ? -11.214 -2.769 9.077 1.00 95.00 84 ASP A N 1
ATOM 646 C CA . ASP A 1 84 ? -10.846 -3.804 10.044 1.00 95.00 84 ASP A CA 1
ATOM 647 C C . ASP A 1 84 ? -10.946 -5.215 9.418 1.00 95.00 84 ASP A C 1
ATOM 649 O O . ASP A 1 84 ? -11.369 -5.393 8.274 1.00 95.00 84 ASP A O 1
ATOM 653 N N . GLN A 1 85 ? -10.584 -6.248 10.178 1.00 92.44 85 GLN A N 1
ATOM 654 C CA . GLN A 1 85 ? -10.661 -7.645 9.724 1.00 92.44 85 GLN A CA 1
ATOM 655 C C . GLN A 1 85 ? -12.092 -8.136 9.428 1.00 92.44 85 GLN A C 1
ATOM 657 O O . GLN A 1 85 ? -12.270 -9.162 8.774 1.00 92.44 85 GLN A O 1
ATOM 662 N N . LEU A 1 86 ? -13.115 -7.432 9.917 1.00 93.06 86 LEU A N 1
ATOM 663 C CA . LEU A 1 86 ? -14.528 -7.729 9.680 1.00 93.06 86 LEU A CA 1
ATOM 664 C C . LEU A 1 86 ? -15.096 -6.935 8.489 1.00 93.06 86 LEU A C 1
ATOM 666 O O . LEU A 1 86 ? -16.265 -7.115 8.151 1.00 93.06 86 LEU A O 1
ATOM 670 N N . GLY A 1 87 ? -14.286 -6.087 7.846 1.00 91.69 87 GLY A N 1
ATOM 671 C CA . GLY A 1 87 ? -14.688 -5.237 6.728 1.00 91.69 87 GLY A CA 1
ATOM 672 C C . GLY A 1 87 ? -15.360 -3.924 7.140 1.00 91.69 87 GLY A C 1
ATOM 673 O O . GLY A 1 87 ? -15.936 -3.258 6.285 1.00 91.69 87 GLY A O 1
ATOM 674 N N . ASN A 1 88 ? -15.308 -3.532 8.416 1.00 95.44 88 ASN A N 1
ATOM 675 C CA . ASN A 1 88 ? -15.892 -2.276 8.888 1.00 95.44 88 ASN A CA 1
ATOM 676 C C . ASN A 1 88 ? -14.893 -1.117 8.838 1.00 95.44 88 ASN A C 1
ATOM 678 O O . ASN A 1 88 ? -13.671 -1.293 8.832 1.00 95.44 88 ASN A O 1
ATOM 682 N N . LYS A 1 89 ? -15.433 0.101 8.891 1.00 97.00 89 LYS A N 1
ATOM 683 C CA . LYS A 1 89 ? -14.653 1.332 9.043 1.00 97.00 89 LYS A CA 1
ATOM 684 C C . LYS A 1 89 ? -13.965 1.395 10.398 1.00 97.00 89 LYS A C 1
ATOM 686 O O . LYS A 1 89 ? -14.496 0.956 11.417 1.00 97.00 89 LYS A O 1
ATOM 691 N N . ILE A 1 90 ? -12.829 2.074 10.420 1.00 96.75 90 ILE A N 1
ATOM 692 C CA . ILE A 1 90 ? -12.070 2.332 11.635 1.00 96.75 90 ILE A CA 1
ATOM 693 C C . ILE A 1 90 ? -12.671 3.556 12.321 1.00 96.75 90 ILE A C 1
ATOM 695 O O . ILE A 1 90 ? -12.322 4.691 12.010 1.00 96.75 90 ILE A O 1
ATOM 699 N N . THR A 1 91 ? -13.611 3.347 13.240 1.00 94.06 91 THR A N 1
ATOM 700 C CA . THR A 1 91 ? -14.253 4.440 13.997 1.00 94.06 91 THR A CA 1
ATOM 701 C C . THR A 1 91 ? -13.665 4.635 15.391 1.00 94.06 91 THR A C 1
ATOM 703 O O . THR A 1 91 ? -13.911 5.663 16.025 1.00 94.06 91 THR A O 1
ATOM 706 N N . ASP A 1 92 ? -12.917 3.651 15.894 1.00 94.06 92 ASP A N 1
ATOM 707 C CA . ASP A 1 92 ? -12.298 3.738 17.211 1.00 94.06 92 ASP A CA 1
ATOM 708 C C . ASP A 1 92 ? -11.202 4.811 17.235 1.00 94.06 92 ASP A C 1
ATOM 710 O O . ASP A 1 92 ? -10.255 4.794 16.448 1.00 94.06 92 ASP A O 1
ATOM 714 N N . ARG A 1 93 ? -11.321 5.754 18.173 1.00 93.44 93 ARG A N 1
ATOM 715 C CA . ARG A 1 93 ? -10.399 6.894 18.270 1.00 93.44 93 ARG A CA 1
ATOM 716 C C . ARG A 1 93 ? -8.996 6.470 18.697 1.00 93.44 93 ARG A C 1
ATOM 718 O O . ARG A 1 93 ? -8.041 7.146 18.324 1.00 93.44 93 ARG A O 1
ATOM 725 N N . GLY A 1 94 ? -8.874 5.390 19.472 1.00 92.81 94 GLY A N 1
ATOM 726 C CA . GLY A 1 94 ? -7.583 4.826 19.858 1.00 92.81 94 GLY A CA 1
ATOM 727 C C . GLY A 1 94 ? -6.847 4.286 18.638 1.00 92.81 94 GLY A C 1
ATOM 728 O O . GLY A 1 94 ? -5.708 4.672 18.396 1.00 92.81 94 GLY A O 1
ATOM 729 N N . MET A 1 95 ? -7.541 3.496 17.819 1.00 92.69 95 MET A N 1
ATOM 730 C CA . MET A 1 95 ? -7.020 2.950 16.569 1.00 92.69 95 MET A CA 1
ATOM 731 C C . MET A 1 95 ? -6.625 4.047 15.574 1.00 92.69 95 MET A C 1
ATOM 733 O O . MET A 1 95 ? -5.528 4.009 15.025 1.00 92.69 95 MET A O 1
ATOM 737 N N . ILE A 1 96 ? -7.474 5.065 15.385 1.00 93.50 96 ILE A N 1
ATOM 738 C CA . ILE A 1 96 ? -7.169 6.221 14.521 1.00 93.50 96 ILE A CA 1
ATOM 739 C C . ILE A 1 96 ? -5.886 6.920 14.986 1.00 93.50 96 ILE A C 1
ATOM 741 O O . ILE A 1 96 ? -5.011 7.221 14.176 1.00 93.50 96 ILE A O 1
ATOM 745 N N . HIS A 1 97 ? -5.745 7.140 16.292 1.00 91.12 97 HIS A N 1
ATOM 746 C CA . HIS A 1 97 ? -4.544 7.749 16.850 1.00 91.12 97 HIS A CA 1
ATOM 747 C C . HIS A 1 97 ? -3.308 6.851 16.670 1.00 91.12 97 HIS A C 1
ATOM 749 O O . HIS A 1 97 ? -2.243 7.344 16.307 1.00 91.12 97 HIS A O 1
ATOM 755 N N . SER A 1 98 ? -3.441 5.533 16.854 1.00 90.06 98 SER A N 1
ATOM 756 C CA . SER A 1 98 ? -2.367 4.569 16.589 1.00 90.06 98 SER A CA 1
ATOM 757 C C . SER A 1 98 ? -1.910 4.598 15.131 1.00 90.06 98 SER A C 1
ATOM 759 O O . SER A 1 98 ? -0.706 4.618 14.891 1.00 90.06 98 SER A O 1
ATOM 761 N N . ILE A 1 99 ? -2.840 4.681 14.173 1.00 90.56 99 ILE A N 1
ATOM 762 C CA . ILE A 1 99 ? -2.527 4.844 12.745 1.00 90.56 99 ILE A CA 1
ATOM 763 C C . ILE A 1 99 ? -1.695 6.111 12.556 1.00 90.56 99 ILE A C 1
ATOM 765 O O . ILE A 1 99 ? -0.576 6.029 12.068 1.00 90.56 99 ILE A O 1
ATOM 769 N N . GLN A 1 100 ? -2.172 7.264 13.026 1.00 89.75 100 GLN A N 1
ATOM 770 C CA . GLN A 1 100 ? -1.461 8.540 12.868 1.00 89.75 100 GLN A CA 1
ATOM 771 C C . GLN A 1 100 ? -0.048 8.518 13.475 1.00 89.75 100 GLN A C 1
ATOM 773 O O . GLN A 1 100 ? 0.889 9.072 12.903 1.00 89.75 100 GLN A O 1
ATOM 778 N N . GLN A 1 101 ? 0.134 7.838 14.608 1.00 85.25 101 GLN A N 1
ATOM 779 C CA . GLN A 1 101 ? 1.441 7.712 15.256 1.00 85.25 101 GLN A CA 1
ATOM 780 C C . GLN A 1 101 ? 2.373 6.708 14.573 1.00 85.25 101 GLN A C 1
ATOM 782 O O . GLN A 1 101 ? 3.589 6.883 14.615 1.00 85.25 101 GLN A O 1
ATOM 787 N N . SER A 1 102 ? 1.827 5.664 13.954 1.00 82.81 102 SER A N 1
ATOM 788 C CA . SER A 1 102 ? 2.610 4.557 13.397 1.00 82.81 102 SER A CA 1
ATOM 789 C C . SER A 1 102 ? 3.475 4.940 12.189 1.00 82.81 102 SER A C 1
ATOM 791 O O . SER A 1 102 ? 4.501 4.309 11.958 1.00 82.81 102 SER A O 1
ATOM 793 N N . PHE A 1 103 ? 3.125 6.021 11.485 1.00 76.38 103 PHE A N 1
ATOM 794 C CA . PHE A 1 103 ? 3.911 6.574 10.373 1.00 76.38 103 PHE A CA 1
ATOM 795 C C . PHE A 1 103 ? 4.835 7.720 10.785 1.00 76.38 103 PHE A C 1
ATOM 797 O O . PHE A 1 103 ? 5.591 8.234 9.961 1.00 76.38 103 PHE A O 1
ATOM 804 N N . THR A 1 104 ? 4.793 8.148 12.051 1.00 65.81 104 THR A N 1
ATOM 805 C CA . THR A 1 104 ? 5.758 9.135 12.529 1.00 65.81 104 THR A CA 1
ATOM 806 C C . THR A 1 104 ? 7.104 8.421 12.648 1.00 65.81 104 THR A C 1
ATOM 808 O O . THR A 1 104 ? 7.198 7.458 13.415 1.00 65.81 104 THR A O 1
ATOM 811 N N . PRO A 1 105 ? 8.167 8.848 11.943 1.00 54.84 105 PRO A N 1
ATOM 812 C CA . PRO A 1 105 ? 9.458 8.200 12.071 1.00 54.84 105 PRO A CA 1
ATOM 813 C C . PRO A 1 105 ? 9.937 8.366 13.513 1.00 54.84 105 PRO A C 1
ATOM 815 O O . PRO A 1 105 ? 10.389 9.438 13.928 1.00 54.84 105 PRO A O 1
ATOM 818 N N . ALA A 1 106 ? 9.855 7.293 14.301 1.00 47.53 106 ALA A N 1
ATOM 819 C CA . ALA A 1 106 ? 10.599 7.202 15.539 1.00 47.53 106 ALA A CA 1
ATOM 820 C C . ALA A 1 106 ? 12.064 7.382 15.143 1.00 47.53 106 ALA A C 1
ATOM 822 O O . ALA A 1 106 ? 12.634 6.525 14.465 1.00 47.53 106 ALA A O 1
ATOM 823 N N . ARG A 1 107 ? 12.654 8.531 15.498 1.00 41.47 107 ARG A N 1
ATOM 824 C CA . ARG A 1 107 ? 14.080 8.815 15.309 1.00 41.47 107 ARG A CA 1
ATOM 825 C C . ARG A 1 107 ? 14.831 7.605 15.850 1.00 41.47 107 ARG A C 1
ATOM 827 O O . ARG A 1 107 ? 14.899 7.438 17.066 1.00 41.47 107 ARG A O 1
ATOM 834 N N . LYS A 1 108 ? 15.320 6.734 14.962 1.00 35.16 108 LYS A N 1
ATOM 835 C CA . LYS A 1 108 ? 16.078 5.542 15.339 1.00 35.16 108 LYS A CA 1
ATOM 836 C C . LYS A 1 108 ? 17.298 6.053 16.094 1.00 35.16 108 LYS A C 1
ATOM 838 O O . LYS A 1 108 ? 18.251 6.538 15.489 1.00 35.16 108 LYS A O 1
ATOM 843 N N . SER A 1 109 ? 17.248 6.016 17.422 1.00 34.38 109 SER A N 1
ATOM 844 C CA . SER A 1 109 ? 18.434 6.181 18.239 1.00 34.38 109 SER A CA 1
ATOM 845 C C . SER A 1 109 ? 19.387 5.071 17.821 1.00 34.38 109 SER A C 1
ATOM 847 O O . SER A 1 109 ? 19.042 3.887 17.821 1.00 34.38 109 SER A O 1
ATOM 849 N N . ALA A 1 110 ? 20.566 5.481 17.361 1.00 42.62 110 ALA A N 1
ATOM 850 C CA . ALA A 1 110 ? 21.612 4.582 16.926 1.00 42.62 110 ALA A CA 1
ATOM 851 C C . ALA A 1 110 ? 21.864 3.530 18.013 1.00 42.62 110 ALA A C 1
ATOM 853 O O . ALA A 1 110 ? 22.259 3.849 19.133 1.00 42.62 110 ALA A O 1
ATOM 854 N N . SER A 1 111 ? 21.627 2.267 17.678 1.00 33.25 111 SER A N 1
ATOM 855 C CA . SER A 1 111 ? 22.161 1.136 18.424 1.00 33.25 111 SER A CA 1
ATOM 856 C C . SER A 1 111 ? 22.898 0.229 17.442 1.00 33.25 111 SER A C 1
ATOM 858 O O . SER A 1 111 ? 22.339 -0.115 16.397 1.00 33.25 111 SER A O 1
ATOM 860 N N . PRO A 1 112 ? 24.154 -0.142 17.737 1.00 41.69 112 PRO A N 1
ATOM 861 C CA . PRO A 1 112 ? 24.990 -0.912 16.830 1.00 41.69 112 PRO A CA 1
ATOM 862 C C . PRO A 1 112 ? 24.504 -2.364 16.806 1.00 41.69 112 PRO A C 1
ATOM 864 O O . PRO A 1 112 ? 24.589 -3.076 17.806 1.00 41.69 112 PRO A O 1
ATOM 867 N N . ARG A 1 113 ? 23.976 -2.826 15.668 1.00 33.97 113 ARG A N 1
ATOM 868 C CA . ARG A 1 113 ? 23.623 -4.240 15.491 1.00 33.97 113 ARG A CA 1
ATOM 869 C C . ARG A 1 113 ? 24.782 -4.990 14.841 1.00 33.97 113 ARG A C 1
ATOM 871 O O . ARG A 1 113 ? 25.054 -4.866 13.648 1.00 33.97 113 ARG A O 1
ATOM 878 N N . HIS A 1 114 ? 25.454 -5.777 15.678 1.00 36.72 114 HIS A N 1
ATOM 879 C CA . HIS A 1 114 ? 26.354 -6.854 15.290 1.00 36.72 114 HIS A CA 1
ATOM 880 C C . HIS A 1 114 ? 25.712 -7.742 14.218 1.00 36.72 114 HIS A C 1
ATOM 882 O O . HIS A 1 114 ? 24.584 -8.207 14.373 1.00 36.72 114 HIS A O 1
ATOM 888 N N . HIS A 1 115 ? 26.459 -7.998 13.147 1.00 38.59 115 HIS A N 1
ATOM 889 C CA . HIS A 1 115 ? 26.093 -8.962 12.119 1.00 38.59 115 HIS A CA 1
ATOM 890 C C . HIS A 1 115 ? 26.128 -10.373 12.716 1.00 38.59 115 HIS A C 1
ATOM 892 O O . HIS A 1 115 ? 27.201 -10.913 12.978 1.00 38.59 115 HIS A O 1
ATOM 898 N N . HIS A 1 116 ? 24.959 -10.972 12.933 1.00 37.03 116 HIS A N 1
ATOM 899 C CA . HIS A 1 116 ? 24.828 -12.416 13.082 1.00 37.03 116 HIS A CA 1
ATOM 900 C C . HIS A 1 116 ? 24.287 -12.980 11.772 1.00 37.03 116 HIS A C 1
ATOM 902 O O . HIS A 1 116 ? 23.152 -12.717 11.381 1.00 37.03 116 HIS A O 1
ATOM 908 N N . HIS A 1 117 ? 25.147 -13.732 11.088 1.00 39.53 117 HIS A N 1
ATOM 909 C CA . HIS A 1 117 ? 24.783 -14.606 9.983 1.00 39.53 117 HIS A CA 1
ATOM 910 C C . HIS A 1 117 ? 23.769 -15.640 10.482 1.00 39.53 117 HIS A C 1
ATOM 912 O O . HIS A 1 117 ? 24.130 -16.532 11.248 1.00 39.53 117 HIS A O 1
ATOM 918 N N . HIS A 1 118 ? 22.522 -15.544 10.024 1.00 37.25 118 HIS A N 1
ATOM 919 C CA . HIS A 1 118 ? 21.580 -16.652 10.093 1.00 37.25 118 HIS A CA 1
ATOM 920 C C . HIS A 1 118 ? 21.351 -17.200 8.687 1.00 37.25 118 HIS A C 1
ATOM 922 O O . HIS A 1 118 ? 20.805 -16.548 7.802 1.00 37.25 118 HIS A O 1
ATOM 928 N N . HIS A 1 119 ? 21.845 -18.418 8.516 1.00 42.81 119 HIS A N 1
ATOM 929 C CA . HIS A 1 119 ? 21.712 -19.284 7.360 1.00 42.81 119 HIS A CA 1
ATOM 930 C C . HIS A 1 119 ? 20.217 -19.578 7.133 1.00 42.81 119 HIS A C 1
ATOM 932 O O . HIS A 1 119 ? 19.614 -20.292 7.934 1.00 42.81 119 HIS A O 1
ATOM 938 N N . HIS A 1 120 ? 19.608 -19.045 6.068 1.00 38.00 120 HIS A N 1
ATOM 939 C CA . HIS A 1 120 ? 18.280 -19.473 5.624 1.00 38.00 120 HIS A CA 1
ATOM 940 C C . HIS A 1 120 ? 18.316 -19.783 4.126 1.00 38.00 120 HIS A C 1
ATOM 942 O O . HIS A 1 120 ? 18.719 -18.980 3.292 1.00 38.00 120 HIS A O 1
ATOM 948 N N . GLN A 1 121 ? 17.985 -21.037 3.860 1.00 37.88 121 GLN A N 1
ATOM 949 C CA . GLN A 1 121 ? 18.038 -21.800 2.623 1.00 37.88 121 GLN A CA 1
ATOM 950 C C . GLN A 1 121 ? 17.499 -21.045 1.392 1.00 37.88 121 GLN A C 1
ATOM 952 O O . GLN A 1 121 ? 16.296 -20.843 1.250 1.00 37.88 121 GLN A O 1
ATOM 957 N N . GLN A 1 122 ? 18.411 -20.662 0.494 1.00 33.84 122 GLN A N 1
ATOM 958 C CA . GLN A 1 122 ? 18.111 -20.192 -0.857 1.00 33.84 122 GLN A CA 1
ATOM 959 C C . GLN A 1 122 ? 17.527 -21.348 -1.674 1.00 33.84 122 GLN A C 1
ATOM 961 O O . GLN A 1 122 ? 18.197 -22.352 -1.907 1.00 33.84 122 GLN A O 1
ATOM 966 N N . SER A 1 123 ? 16.287 -21.197 -2.128 1.00 34.66 123 SER A N 1
ATOM 967 C CA . SER A 1 123 ? 15.811 -21.886 -3.324 1.00 34.66 123 SER A CA 1
ATOM 968 C C . SER A 1 123 ? 15.904 -20.889 -4.471 1.00 34.66 123 SER A C 1
ATOM 970 O O . SER A 1 123 ? 14.940 -20.189 -4.774 1.00 34.66 123 SER A O 1
ATOM 972 N N . GLU A 1 124 ? 17.086 -20.796 -5.078 1.00 33.88 124 GLU A N 1
ATOM 973 C CA . GLU A 1 124 ? 17.245 -20.201 -6.403 1.00 33.88 124 GLU A CA 1
ATOM 974 C C . GLU A 1 124 ? 16.390 -21.014 -7.379 1.00 33.88 124 GLU A C 1
ATOM 976 O O . GLU A 1 124 ? 16.709 -22.156 -7.712 1.00 33.88 124 GLU A O 1
ATOM 981 N N . TYR A 1 125 ? 15.262 -20.453 -7.817 1.00 35.38 125 TYR A N 1
ATOM 982 C CA . TYR A 1 125 ? 14.518 -21.019 -8.933 1.00 35.38 125 TYR A CA 1
ATOM 983 C C . TYR A 1 125 ? 15.283 -20.667 -10.212 1.00 35.38 125 TYR A C 1
ATOM 985 O O . TYR A 1 125 ? 15.058 -19.632 -10.835 1.00 35.38 125 TYR A O 1
ATOM 993 N N . ASN A 1 126 ? 16.264 -21.506 -10.544 1.00 35.69 126 ASN A N 1
ATOM 994 C CA . ASN A 1 126 ? 17.087 -21.366 -11.732 1.00 35.69 126 ASN A CA 1
ATOM 995 C C . ASN A 1 126 ? 16.274 -21.829 -12.949 1.00 35.69 126 ASN A C 1
ATOM 997 O O . ASN A 1 126 ? 16.254 -23.009 -13.296 1.00 35.69 126 ASN A O 1
ATOM 1001 N N . SER A 1 127 ? 15.532 -20.915 -13.570 1.00 38.88 127 SER A N 1
ATOM 1002 C CA . SER A 1 127 ? 14.891 -21.175 -14.856 1.00 38.88 127 SER A CA 1
ATOM 1003 C C . SER A 1 127 ? 15.897 -20.958 -15.986 1.00 38.88 127 SER A C 1
ATOM 1005 O O . SER A 1 127 ? 15.912 -19.916 -16.639 1.00 38.88 127 SER A O 1
ATOM 1007 N N . ASP A 1 128 ? 16.717 -21.980 -16.228 1.00 36.69 128 ASP A N 1
ATOM 1008 C CA . ASP A 1 128 ? 17.306 -22.221 -17.541 1.00 36.69 128 ASP A CA 1
ATOM 1009 C C . ASP A 1 128 ? 16.173 -22.569 -18.515 1.00 36.69 128 ASP A C 1
ATOM 1011 O O . ASP A 1 128 ? 15.632 -23.671 -18.460 1.00 36.69 128 ASP A O 1
ATOM 1015 N N . SER A 1 129 ? 15.787 -21.640 -19.398 1.00 39.81 129 SER A N 1
ATOM 1016 C CA . SER A 1 129 ? 15.238 -21.963 -20.726 1.00 39.81 129 SER A CA 1
ATOM 1017 C C . SER A 1 129 ? 14.866 -20.704 -21.520 1.00 39.81 129 SER A C 1
ATOM 1019 O O . SER A 1 129 ? 13.916 -19.999 -21.191 1.00 39.81 129 SER A O 1
ATOM 1021 N N . ALA A 1 130 ? 15.555 -20.550 -22.655 1.00 36.41 130 ALA A N 1
ATOM 1022 C CA . ALA A 1 130 ? 15.227 -19.725 -23.821 1.00 36.41 130 ALA A CA 1
ATOM 1023 C C . ALA A 1 130 ? 15.528 -18.217 -23.738 1.00 36.41 130 ALA A C 1
ATOM 1025 O O . ALA A 1 130 ? 14.668 -17.352 -23.892 1.00 36.41 130 ALA A O 1
ATOM 1026 N N . CYS A 1 131 ? 16.827 -17.916 -23.684 1.00 37.50 131 CYS A N 1
ATOM 1027 C CA . CYS A 1 131 ? 17.364 -16.786 -24.433 1.00 37.50 131 CYS A CA 1
ATOM 1028 C C . CYS A 1 131 ? 17.091 -17.005 -25.930 1.00 37.50 131 CYS A C 1
ATOM 1030 O O . CYS A 1 131 ? 17.617 -17.932 -26.544 1.00 37.50 131 CYS A O 1
ATOM 1032 N N . CYS A 1 132 ? 16.284 -16.131 -26.515 1.00 33.34 132 CYS A N 1
ATOM 1033 C CA . CYS A 1 132 ? 16.315 -15.822 -27.935 1.00 33.34 132 CYS A CA 1
ATOM 1034 C C . CYS A 1 132 ? 16.198 -14.305 -28.043 1.00 33.34 132 CYS A C 1
ATOM 1036 O O . CYS A 1 132 ? 15.102 -13.774 -27.932 1.00 33.34 132 CYS A O 1
ATOM 1038 N N . THR A 1 133 ? 17.330 -13.613 -28.176 1.00 32.75 133 THR A N 1
ATOM 1039 C CA . THR A 1 133 ? 17.660 -12.873 -29.406 1.00 32.75 133 THR A CA 1
ATOM 1040 C C . THR A 1 133 ? 19.045 -12.240 -29.293 1.00 32.75 133 THR A C 1
ATOM 1042 O O . THR A 1 133 ? 19.461 -11.781 -28.234 1.00 32.75 133 THR A O 1
ATOM 1045 N N . CYS A 1 134 ? 19.731 -12.292 -30.430 1.00 31.50 134 CYS A N 1
ATOM 1046 C CA . CYS A 1 134 ? 21.057 -11.799 -30.767 1.00 31.50 134 CYS A CA 1
ATOM 1047 C C . CYS A 1 134 ? 21.462 -10.465 -30.126 1.00 31.50 134 CYS A C 1
ATOM 1049 O O . CYS A 1 134 ? 20.687 -9.514 -30.059 1.00 31.50 134 CYS A O 1
ATOM 1051 N N . ALA A 1 135 ? 22.732 -10.424 -29.729 1.00 40.97 135 ALA A N 1
ATOM 1052 C CA . ALA A 1 135 ? 23.445 -9.237 -29.308 1.00 40.97 135 ALA A CA 1
ATOM 1053 C C . ALA A 1 135 ? 23.388 -8.132 -30.372 1.00 40.97 135 ALA A C 1
ATOM 1055 O O . ALA A 1 135 ? 23.765 -8.365 -31.518 1.00 40.97 135 ALA A O 1
ATOM 1056 N N . ASP A 1 136 ? 23.034 -6.923 -29.945 1.00 35.09 136 ASP A N 1
ATOM 1057 C CA . ASP A 1 136 ? 23.703 -5.726 -30.433 1.00 35.09 136 ASP A CA 1
ATOM 1058 C C . ASP A 1 136 ? 23.928 -4.780 -29.249 1.00 35.09 136 ASP A C 1
ATOM 1060 O O . ASP A 1 136 ? 22.997 -4.367 -28.553 1.00 35.09 136 ASP A O 1
ATOM 1064 N N . ALA A 1 137 ? 25.199 -4.535 -28.944 1.00 42.88 137 ALA A N 1
ATOM 1065 C CA . ALA A 1 137 ? 25.628 -3.748 -27.802 1.00 42.88 137 ALA A CA 1
ATOM 1066 C C . ALA A 1 137 ? 25.595 -2.266 -28.184 1.00 42.88 137 ALA A C 1
ATOM 1068 O O . ALA A 1 137 ? 26.622 -1.672 -28.503 1.00 42.88 137 ALA A O 1
ATOM 1069 N N . THR A 1 138 ? 24.410 -1.663 -28.124 1.00 37.34 138 THR A N 1
ATOM 1070 C CA . THR A 1 138 ? 24.288 -0.206 -28.053 1.00 37.34 138 THR A CA 1
ATOM 1071 C C . THR A 1 138 ? 23.993 0.157 -26.607 1.00 37.34 138 THR A C 1
ATOM 1073 O O . THR A 1 138 ? 22.933 -0.175 -26.084 1.00 37.34 138 THR A O 1
ATOM 1076 N N . THR A 1 139 ? 24.945 0.809 -25.939 1.00 38.41 139 THR A N 1
ATOM 1077 C CA . THR A 1 139 ? 24.776 1.373 -24.594 1.00 38.41 139 THR A CA 1
ATOM 1078 C C . THR A 1 139 ? 23.771 2.525 -24.657 1.00 38.41 139 THR A C 1
ATOM 1080 O O . THR A 1 139 ? 24.140 3.695 -24.656 1.00 38.41 139 THR A O 1
ATOM 1083 N N . THR A 1 140 ? 22.486 2.206 -24.762 1.00 41.03 140 THR A N 1
ATOM 1084 C CA . THR A 1 140 ? 21.407 3.138 -24.451 1.00 41.03 140 THR A CA 1
ATOM 1085 C C . THR A 1 140 ? 21.320 3.234 -22.938 1.00 41.03 140 THR A C 1
ATOM 1087 O O . THR A 1 140 ? 21.135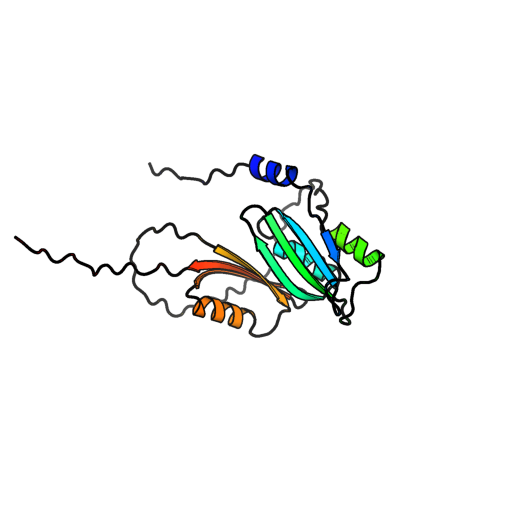 2.224 -22.263 1.00 41.03 140 THR A O 1
ATOM 1090 N N . THR A 1 141 ? 21.469 4.440 -22.397 1.00 45.59 141 THR A N 1
ATOM 1091 C CA . THR A 1 141 ? 21.131 4.769 -21.010 1.00 45.59 141 THR A CA 1
ATOM 1092 C C . THR A 1 141 ? 19.625 4.585 -20.834 1.00 45.59 141 THR A C 1
ATOM 1094 O O . THR A 1 141 ? 18.851 5.527 -20.988 1.00 45.59 141 THR A O 1
ATOM 1097 N N . THR A 1 142 ? 19.186 3.348 -20.622 1.00 54.16 142 THR A N 1
ATOM 1098 C CA . THR A 1 142 ? 17.784 3.034 -20.370 1.00 54.16 142 THR A CA 1
ATOM 1099 C C . THR A 1 142 ? 17.447 3.538 -18.981 1.00 54.16 142 THR A C 1
ATOM 1101 O O . THR A 1 142 ? 18.001 3.050 -17.998 1.00 54.16 142 THR A O 1
ATOM 1104 N N . THR A 1 143 ? 16.555 4.517 -18.897 1.00 63.72 143 THR A N 1
ATOM 1105 C CA . THR A 1 143 ? 15.931 4.912 -17.636 1.00 63.72 143 THR A CA 1
ATOM 1106 C C . THR A 1 143 ? 15.223 3.687 -17.065 1.00 63.72 143 THR A C 1
ATOM 1108 O O . THR A 1 143 ? 14.301 3.152 -17.682 1.00 63.72 143 THR A O 1
ATOM 1111 N N . THR A 1 144 ? 15.724 3.178 -15.944 1.00 68.69 144 THR A N 1
ATOM 1112 C CA . THR A 1 144 ? 15.065 2.125 -15.172 1.00 68.69 144 THR A CA 1
ATOM 1113 C C . THR A 1 144 ? 13.916 2.751 -14.405 1.00 68.69 144 THR A C 1
ATOM 1115 O O . THR A 1 144 ? 14.115 3.748 -13.713 1.00 68.69 144 THR A O 1
ATOM 1118 N N . THR A 1 145 ? 12.726 2.176 -14.514 1.00 82.62 145 THR A N 1
ATOM 1119 C CA . THR A 1 145 ? 11.604 2.501 -13.637 1.00 82.62 145 THR A CA 1
ATOM 1120 C C . THR A 1 145 ? 11.462 1.376 -12.625 1.00 82.62 145 THR A C 1
ATOM 1122 O O . THR A 1 145 ? 11.313 0.223 -13.017 1.00 82.62 145 THR A O 1
ATOM 1125 N N . THR A 1 146 ? 11.496 1.690 -11.335 1.00 82.06 146 THR A N 1
ATOM 1126 C CA . THR A 1 146 ? 11.258 0.700 -10.280 1.00 82.06 146 THR A CA 1
ATOM 1127 C C . THR A 1 146 ? 9.783 0.726 -9.885 1.00 82.06 146 THR A C 1
ATOM 1129 O O . THR A 1 146 ? 9.215 1.784 -9.629 1.00 82.06 146 THR A O 1
ATOM 1132 N N . ILE A 1 147 ? 9.148 -0.444 -9.876 1.00 83.19 147 ILE A N 1
ATOM 1133 C CA . ILE A 1 147 ? 7.759 -0.655 -9.467 1.00 83.19 147 ILE A CA 1
ATOM 1134 C C . ILE A 1 147 ? 7.767 -1.427 -8.151 1.00 83.19 147 ILE A C 1
ATOM 1136 O O . ILE A 1 147 ? 8.181 -2.586 -8.117 1.00 83.19 147 ILE A O 1
ATOM 1140 N N . GLU A 1 148 ? 7.255 -0.815 -7.085 1.00 83.50 148 GLU A N 1
ATOM 1141 C CA . GLU A 1 148 ? 6.967 -1.500 -5.825 1.00 83.50 148 GLU A CA 1
ATOM 1142 C C . GLU A 1 148 ? 5.494 -1.928 -5.790 1.00 83.50 148 GLU A C 1
ATOM 1144 O O . GLU A 1 148 ? 4.581 -1.136 -6.017 1.00 83.50 148 GLU A O 1
ATOM 1149 N N . VAL A 1 149 ? 5.252 -3.204 -5.513 1.00 80.81 149 VAL A N 1
ATOM 1150 C CA . VAL A 1 149 ? 3.926 -3.809 -5.424 1.00 80.81 149 VAL A CA 1
ATOM 1151 C C . VAL A 1 149 ? 3.762 -4.390 -4.034 1.00 80.81 149 VAL A C 1
ATOM 1153 O O . VAL A 1 149 ? 4.609 -5.155 -3.587 1.00 80.81 149 VAL A O 1
ATOM 1156 N N . ALA A 1 150 ? 2.646 -4.100 -3.373 1.00 80.75 150 ALA A N 1
ATOM 1157 C CA . ALA A 1 150 ? 2.251 -4.792 -2.155 1.00 80.75 150 ALA A CA 1
ATOM 1158 C C . ALA A 1 150 ? 0.748 -5.080 -2.189 1.00 80.75 150 ALA A C 1
ATOM 1160 O O . ALA A 1 150 ? -0.074 -4.174 -2.308 1.00 80.75 150 ALA A O 1
ATOM 1161 N N . ALA A 1 151 ? 0.375 -6.353 -2.096 1.00 77.12 151 ALA A N 1
ATOM 1162 C CA . ALA A 1 151 ? -1.007 -6.800 -2.243 1.00 77.12 151 ALA A CA 1
ATOM 1163 C C . ALA A 1 151 ? -1.295 -8.019 -1.359 1.00 77.12 151 ALA A C 1
ATOM 1165 O O . ALA A 1 151 ? -0.377 -8.648 -0.835 1.00 77.12 151 ALA A O 1
ATOM 1166 N N . ALA A 1 152 ? -2.575 -8.354 -1.183 1.00 79.75 152 ALA A N 1
ATOM 1167 C CA . ALA A 1 152 ? -2.959 -9.639 -0.605 1.00 79.75 152 ALA A CA 1
ATOM 1168 C C . ALA A 1 152 ? -2.418 -10.775 -1.485 1.00 79.75 152 ALA A C 1
ATOM 1170 O O . ALA A 1 152 ? -2.591 -10.754 -2.708 1.00 79.75 152 ALA A O 1
ATOM 1171 N N . ASP A 1 153 ? -1.750 -11.740 -0.860 1.00 85.31 153 ASP A N 1
ATOM 1172 C CA . ASP A 1 153 ? -1.157 -12.870 -1.556 1.00 85.31 153 ASP A CA 1
ATOM 1173 C C . ASP A 1 153 ? -2.256 -13.813 -2.044 1.00 85.31 153 ASP A C 1
ATOM 1175 O O . ASP A 1 153 ? -3.158 -14.203 -1.298 1.00 85.31 153 ASP A O 1
ATOM 1179 N N . ARG A 1 154 ? -2.187 -14.164 -3.326 1.00 88.75 154 ARG A N 1
ATOM 1180 C CA . ARG A 1 154 ? -3.068 -15.154 -3.939 1.00 88.75 154 ARG A CA 1
ATOM 1181 C C . ARG A 1 154 ? -2.343 -15.855 -5.084 1.00 88.75 154 ARG A C 1
ATOM 1183 O O . ARG A 1 154 ? -1.565 -15.211 -5.798 1.00 88.75 154 ARG A O 1
ATOM 1190 N N . PRO A 1 155 ? -2.641 -17.142 -5.329 1.00 87.44 155 PRO A N 1
ATOM 1191 C CA . PRO A 1 155 ? -2.137 -17.837 -6.504 1.00 87.44 155 PRO A CA 1
ATOM 1192 C C . PRO A 1 155 ? -2.422 -17.035 -7.780 1.00 87.44 155 PRO A C 1
ATOM 1194 O O . PRO A 1 155 ? -3.554 -16.624 -8.020 1.00 87.44 155 PRO A O 1
ATOM 1197 N N . GLY A 1 156 ? -1.384 -16.805 -8.584 1.00 87.31 156 GLY A N 1
ATOM 1198 C CA . GLY A 1 156 ? -1.487 -16.084 -9.855 1.00 87.31 156 GLY A CA 1
ATOM 1199 C C . GLY A 1 156 ? -1.251 -14.572 -9.791 1.00 87.31 156 GLY A C 1
ATOM 1200 O O . GLY A 1 156 ? -1.078 -13.979 -10.848 1.00 87.31 156 GLY A O 1
ATOM 1201 N N . LEU A 1 157 ? -1.140 -13.947 -8.609 1.00 87.19 157 LEU A N 1
ATOM 1202 C CA . LEU A 1 157 ? -0.910 -12.496 -8.484 1.00 87.19 157 LEU A CA 1
ATOM 1203 C C . LEU A 1 157 ? 0.302 -12.005 -9.301 1.00 87.19 157 LEU A C 1
ATOM 1205 O O . LEU A 1 157 ? 0.181 -11.097 -10.119 1.00 87.19 157 LEU A O 1
ATOM 1209 N N . LEU A 1 158 ? 1.473 -12.621 -9.113 1.00 86.44 158 LEU A N 1
ATOM 1210 C CA . LEU A 1 158 ? 2.683 -12.248 -9.857 1.00 86.44 158 LEU A CA 1
ATOM 1211 C C . LEU A 1 158 ? 2.570 -12.576 -11.351 1.00 86.44 158 LEU A C 1
ATOM 1213 O O . LEU A 1 158 ? 3.146 -11.872 -12.176 1.00 86.44 158 LEU A O 1
ATOM 1217 N N . SER A 1 159 ? 1.808 -13.612 -11.712 1.00 87.81 159 SER A N 1
ATOM 1218 C CA . SER A 1 159 ? 1.538 -13.953 -13.111 1.00 87.81 159 SER A CA 1
ATOM 1219 C C . SER A 1 159 ? 0.665 -12.899 -13.790 1.00 87.81 159 SER A C 1
ATOM 1221 O O . SER A 1 159 ? 0.950 -12.527 -14.924 1.00 87.81 159 SER A O 1
ATOM 1223 N N . GLU A 1 160 ? -0.355 -12.380 -13.102 1.00 90.19 160 GLU A N 1
ATOM 1224 C CA . GLU A 1 160 ? -1.184 -11.268 -13.582 1.00 90.19 160 GLU A CA 1
ATOM 1225 C C . GLU A 1 160 ? -0.342 -10.002 -13.772 1.00 90.19 160 GLU A C 1
ATOM 1227 O O . GLU A 1 160 ? -0.400 -9.380 -14.832 1.00 90.19 160 GLU A O 1
ATOM 1232 N N . ILE A 1 161 ? 0.501 -9.662 -12.789 1.00 89.56 161 ILE A N 1
ATOM 1233 C CA . ILE A 1 161 ? 1.417 -8.513 -12.874 1.00 89.56 161 ILE A CA 1
ATOM 1234 C C . ILE A 1 161 ? 2.360 -8.670 -14.072 1.00 89.56 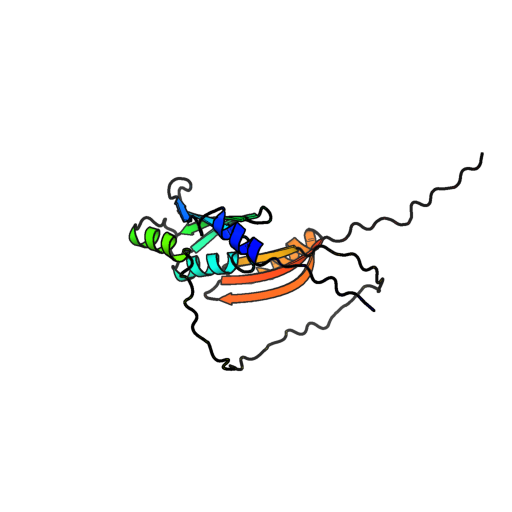161 ILE A C 1
ATOM 1236 O O . ILE A 1 161 ? 2.468 -7.765 -14.898 1.00 89.56 161 ILE A O 1
ATOM 1240 N N . ALA A 1 162 ? 2.999 -9.833 -14.215 1.00 86.38 162 ALA A N 1
ATOM 1241 C CA . ALA A 1 162 ? 3.891 -10.113 -15.33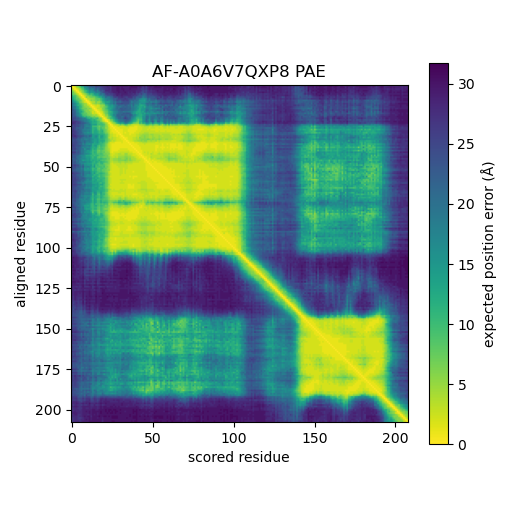5 1.00 86.38 162 ALA A CA 1
ATOM 1242 C C . ALA A 1 162 ? 3.165 -10.039 -16.688 1.00 86.38 162 ALA A C 1
ATOM 1244 O O . ALA A 1 162 ? 3.717 -9.505 -17.649 1.00 86.38 162 ALA A O 1
ATOM 1245 N N . ALA A 1 163 ? 1.925 -10.529 -16.768 1.00 88.50 163 ALA A N 1
ATOM 1246 C CA . ALA A 1 163 ? 1.118 -10.466 -17.981 1.00 88.50 163 ALA A CA 1
ATOM 1247 C C . ALA A 1 163 ? 0.780 -9.020 -18.375 1.00 88.50 163 ALA A C 1
ATOM 1249 O O . ALA A 1 163 ? 0.880 -8.677 -19.552 1.00 88.50 163 ALA A O 1
ATOM 1250 N N . VAL A 1 164 ? 0.432 -8.162 -17.409 1.00 92.88 164 VAL A N 1
ATOM 1251 C CA . VAL A 1 164 ? 0.175 -6.733 -17.655 1.00 92.88 164 VAL A CA 1
ATOM 1252 C C . VAL A 1 164 ? 1.441 -6.028 -18.132 1.00 92.88 164 VAL A C 1
ATOM 1254 O O . VAL A 1 164 ? 1.400 -5.333 -19.145 1.00 92.88 164 VAL A O 1
ATOM 1257 N N . LEU A 1 165 ? 2.578 -6.247 -17.465 1.00 90.12 165 LEU A N 1
ATOM 1258 C CA . LEU A 1 165 ? 3.855 -5.657 -17.878 1.00 90.12 165 LEU A CA 1
ATOM 1259 C C . LEU A 1 165 ? 4.243 -6.097 -19.295 1.00 90.12 165 LEU A C 1
ATOM 1261 O O . LEU A 1 165 ? 4.604 -5.261 -20.121 1.00 90.12 165 LEU A O 1
ATOM 1265 N N . ALA A 1 166 ? 4.082 -7.383 -19.611 1.00 86.69 166 ALA A N 1
ATOM 1266 C CA . ALA A 1 166 ? 4.332 -7.904 -20.951 1.00 86.69 166 ALA A CA 1
ATOM 1267 C C . ALA A 1 166 ? 3.384 -7.298 -22.002 1.00 86.69 166 ALA A C 1
ATOM 1269 O O . ALA A 1 166 ? 3.830 -6.948 -23.095 1.00 86.69 166 ALA A O 1
ATOM 1270 N N . ALA A 1 167 ? 2.096 -7.140 -21.680 1.00 84.50 167 ALA A N 1
ATOM 1271 C CA . ALA A 1 167 ? 1.105 -6.536 -22.571 1.00 84.50 167 ALA A CA 1
ATOM 1272 C C . ALA A 1 167 ? 1.374 -5.045 -22.838 1.00 84.50 167 ALA A C 1
ATOM 1274 O O . ALA A 1 167 ? 1.102 -4.566 -23.937 1.00 84.50 167 ALA A O 1
ATOM 1275 N N . LEU A 1 168 ? 1.948 -4.333 -21.864 1.00 88.50 168 LEU A N 1
ATOM 1276 C CA . LEU A 1 168 ? 2.397 -2.946 -22.007 1.00 88.50 168 LEU A CA 1
ATOM 1277 C C . LEU A 1 168 ? 3.750 -2.820 -22.724 1.00 88.50 168 LEU A C 1
ATOM 1279 O O . LEU A 1 168 ? 4.216 -1.711 -22.957 1.00 88.50 168 LEU A O 1
ATOM 1283 N N . GLY A 1 169 ? 4.388 -3.936 -23.090 1.00 87.00 169 GLY A N 1
ATOM 1284 C CA . GLY A 1 169 ? 5.711 -3.934 -23.713 1.00 87.00 169 GLY A CA 1
ATOM 1285 C C . GLY A 1 169 ? 6.853 -3.640 -22.738 1.00 87.00 169 GLY A C 1
ATOM 1286 O O . GLY A 1 169 ? 7.990 -3.483 -23.178 1.00 87.00 169 GLY A O 1
ATOM 1287 N N . CYS A 1 170 ? 6.590 -3.610 -21.430 1.00 88.38 170 CYS A N 1
ATOM 1288 C CA . CYS A 1 170 ? 7.608 -3.406 -20.411 1.00 88.38 170 CYS A CA 1
ATOM 1289 C C . CYS A 1 170 ? 8.432 -4.685 -20.217 1.00 88.38 170 CYS A C 1
ATOM 1291 O O . CYS A 1 170 ? 7.894 -5.778 -20.021 1.00 88.38 170 CYS A O 1
ATOM 1293 N N . ARG A 1 171 ? 9.760 -4.555 -20.223 1.00 87.44 171 ARG A N 1
ATOM 1294 C CA . ARG A 1 171 ? 10.679 -5.653 -19.912 1.00 87.44 171 ARG A CA 1
ATOM 1295 C C . ARG A 1 171 ? 11.136 -5.544 -18.463 1.00 87.44 171 ARG A C 1
ATOM 1297 O O . ARG A 1 171 ? 11.650 -4.504 -18.068 1.00 87.44 171 ARG A O 1
ATOM 1304 N N . VAL A 1 172 ? 10.996 -6.628 -17.703 1.00 87.25 172 VAL A N 1
ATOM 1305 C CA . VAL A 1 172 ? 11.512 -6.729 -16.330 1.00 87.25 172 VAL A CA 1
ATOM 1306 C C . VAL A 1 172 ? 12.995 -7.107 -16.384 1.00 87.25 172 VAL A C 1
ATOM 1308 O O . VAL A 1 172 ? 13.345 -8.127 -16.980 1.00 87.25 172 VAL A O 1
ATOM 1311 N N . SER A 1 173 ? 13.870 -6.282 -15.809 1.00 86.88 173 SER A N 1
ATOM 1312 C CA . SER A 1 173 ? 15.315 -6.536 -15.706 1.00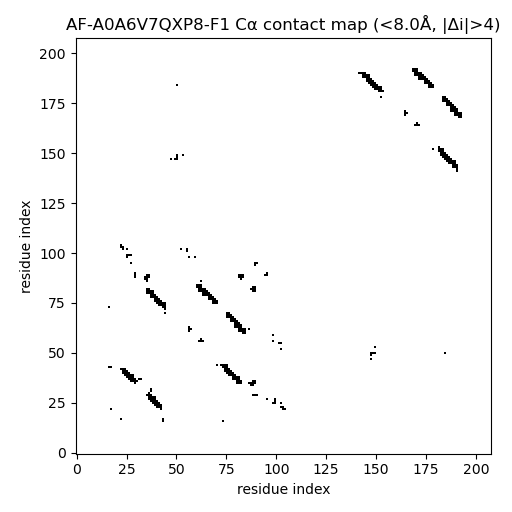 86.88 173 SER A CA 1
ATOM 1313 C C . SER A 1 173 ? 15.694 -7.178 -14.374 1.00 86.88 173 SER A C 1
ATOM 1315 O O . SER A 1 173 ? 16.589 -8.022 -14.335 1.00 86.88 173 SER A O 1
ATOM 1317 N N . SER A 1 174 ? 14.985 -6.829 -13.301 1.00 83.06 174 SER A N 1
ATOM 1318 C CA . SER A 1 174 ? 15.150 -7.415 -11.973 1.00 83.06 174 SER A CA 1
ATOM 1319 C C . SER A 1 174 ? 13.788 -7.545 -11.285 1.00 83.06 174 SER A C 1
ATOM 1321 O O . SER A 1 174 ? 12.881 -6.750 -11.521 1.00 83.06 174 SER A O 1
ATOM 1323 N N . CYS A 1 175 ? 13.619 -8.575 -10.458 1.00 84.12 175 CYS A N 1
ATOM 1324 C CA . CYS A 1 175 ? 12.433 -8.740 -9.626 1.00 84.12 175 CYS A CA 1
ATOM 1325 C C . CYS A 1 175 ? 12.838 -9.380 -8.302 1.00 84.12 175 CYS A C 1
ATOM 1327 O O . CYS A 1 175 ? 13.455 -10.446 -8.282 1.00 84.12 175 CYS A O 1
ATOM 1329 N N . ARG A 1 176 ? 12.453 -8.755 -7.191 1.00 84.50 176 ARG A N 1
ATOM 1330 C CA . ARG A 1 176 ? 12.502 -9.361 -5.858 1.00 84.50 176 ARG A CA 1
ATOM 1331 C C . ARG A 1 176 ? 11.087 -9.458 -5.324 1.00 84.50 176 ARG A C 1
ATOM 1333 O O . ARG A 1 176 ? 10.364 -8.476 -5.395 1.00 84.50 176 ARG A O 1
ATOM 1340 N N . ALA A 1 177 ? 10.703 -10.619 -4.806 1.00 84.94 177 ALA A N 1
ATOM 1341 C CA . ALA A 1 177 ? 9.381 -10.838 -4.237 1.00 84.94 177 ALA A CA 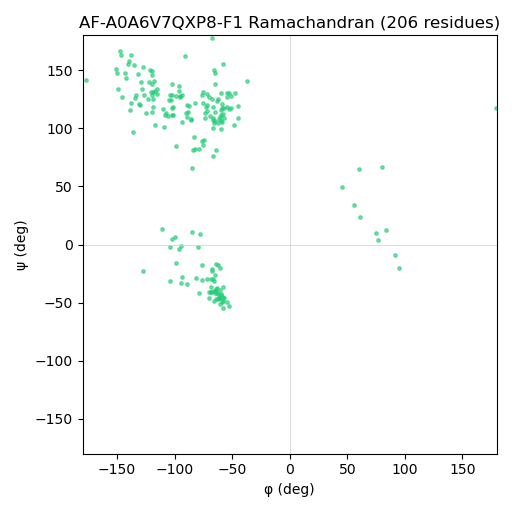1
ATOM 1342 C C . ALA A 1 177 ? 9.480 -11.521 -2.871 1.00 84.94 177 ALA A C 1
ATOM 1344 O O . ALA A 1 177 ? 10.367 -12.342 -2.636 1.00 84.94 177 ALA A O 1
ATOM 1345 N N . TRP A 1 178 ? 8.553 -11.176 -1.985 1.00 84.44 178 TRP A N 1
ATOM 1346 C CA . TRP A 1 178 ? 8.458 -11.660 -0.614 1.00 84.44 178 TRP A CA 1
ATOM 1347 C C . TRP A 1 178 ? 7.000 -11.893 -0.250 1.00 84.44 178 TRP A C 1
ATOM 1349 O O . TRP A 1 178 ? 6.108 -11.243 -0.788 1.00 84.44 178 TRP A O 1
ATOM 1359 N N . THR A 1 179 ? 6.765 -12.780 0.711 1.00 82.12 179 THR A N 1
ATOM 1360 C CA . THR A 1 179 ? 5.435 -13.022 1.273 1.00 82.12 179 THR A CA 1
ATOM 1361 C C . THR A 1 179 ? 5.484 -12.940 2.794 1.00 82.12 179 THR A C 1
ATOM 1363 O O . THR A 1 179 ? 6.367 -13.535 3.413 1.00 82.12 179 THR A O 1
ATOM 1366 N N . HIS A 1 180 ? 4.539 -12.233 3.408 1.00 74.06 180 HIS A N 1
ATOM 1367 C CA . HIS A 1 180 ? 4.404 -12.110 4.858 1.00 74.06 180 HIS A CA 1
ATOM 1368 C C . HIS A 1 180 ? 2.932 -11.934 5.244 1.00 74.06 180 HIS A C 1
ATOM 1370 O O . HIS A 1 180 ? 2.243 -11.143 4.614 1.00 74.06 180 HIS A O 1
ATOM 1376 N N . ASN A 1 181 ? 2.442 -12.657 6.258 1.00 78.56 181 ASN A N 1
ATOM 1377 C CA . ASN A 1 181 ? 1.057 -12.563 6.756 1.00 78.56 181 ASN A CA 1
ATOM 1378 C C . ASN A 1 181 ? -0.017 -12.547 5.649 1.00 78.56 181 ASN A C 1
ATOM 1380 O O . ASN A 1 181 ? -0.892 -11.687 5.624 1.00 78.56 181 ASN A O 1
ATOM 1384 N N . SER A 1 182 ? 0.054 -13.496 4.708 1.00 78.94 182 SER A N 1
ATOM 1385 C CA . SER A 1 182 ? -0.860 -13.569 3.551 1.00 78.94 182 SER A CA 1
ATOM 1386 C C . SER A 1 182 ? -0.813 -12.341 2.630 1.00 78.94 182 SER A C 1
ATOM 1388 O O . SER A 1 182 ? -1.770 -12.062 1.911 1.00 78.94 182 SER A O 1
ATOM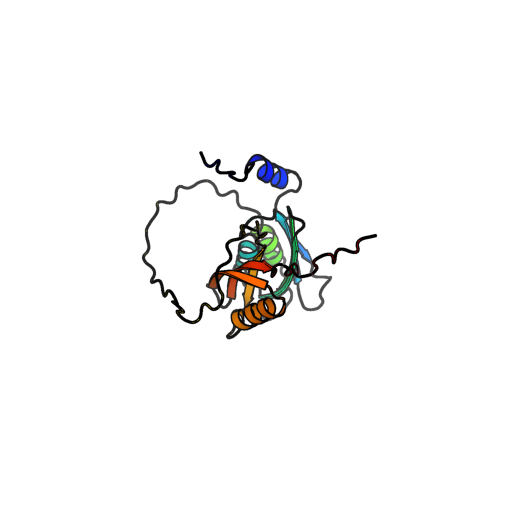 1390 N N . ARG A 1 183 ? 0.294 -11.594 2.635 1.00 79.44 183 ARG A N 1
ATOM 1391 C CA . ARG A 1 183 ? 0.574 -10.490 1.714 1.00 79.44 183 ARG A CA 1
ATOM 1392 C C . ARG A 1 183 ? 1.806 -10.795 0.893 1.00 79.44 183 ARG A C 1
ATOM 1394 O O . ARG A 1 183 ? 2.786 -11.305 1.423 1.00 79.44 183 ARG A O 1
ATOM 1401 N N . ALA A 1 184 ? 1.762 -10.435 -0.378 1.00 82.81 184 ALA A N 1
ATOM 1402 C CA . ALA A 1 184 ? 2.907 -10.455 -1.264 1.00 82.81 184 ALA A CA 1
ATOM 1403 C C . ALA A 1 184 ? 3.427 -9.027 -1.441 1.00 82.81 184 ALA A C 1
ATOM 1405 O O . ALA A 1 184 ? 2.646 -8.089 -1.611 1.00 82.81 184 ALA A O 1
ATOM 1406 N N . ALA A 1 185 ? 4.743 -8.877 -1.428 1.00 80.94 185 ALA A N 1
ATOM 1407 C CA . ALA A 1 185 ? 5.441 -7.665 -1.815 1.00 80.94 185 ALA A CA 1
ATOM 1408 C C . ALA A 1 185 ? 6.404 -7.994 -2.956 1.00 80.94 185 ALA A C 1
ATOM 1410 O O . ALA A 1 185 ? 7.042 -9.043 -2.927 1.00 80.94 185 ALA A O 1
ATOM 1411 N N . ALA A 1 186 ? 6.527 -7.122 -3.948 1.00 81.94 186 ALA A N 1
ATOM 1412 C CA . ALA A 1 186 ? 7.495 -7.268 -5.021 1.00 81.94 186 ALA A CA 1
ATOM 1413 C C . ALA A 1 186 ? 8.084 -5.918 -5.428 1.00 81.94 186 ALA A C 1
ATOM 1415 O O . ALA A 1 186 ? 7.382 -4.918 -5.455 1.00 81.94 186 ALA A O 1
ATOM 1416 N N . VAL A 1 187 ? 9.367 -5.899 -5.766 1.00 83.44 187 VAL A N 1
ATOM 1417 C CA . VAL A 1 187 ? 10.061 -4.754 -6.359 1.00 83.44 187 VAL A CA 1
ATOM 1418 C C . VAL A 1 187 ? 10.566 -5.202 -7.722 1.00 83.44 187 VAL A C 1
ATOM 1420 O O . VAL A 1 187 ? 11.337 -6.162 -7.797 1.00 83.44 187 VAL A O 1
ATOM 1423 N N . LEU A 1 188 ? 10.096 -4.549 -8.783 1.00 87.81 188 LEU A N 1
ATOM 1424 C CA . LEU A 1 188 ? 10.414 -4.870 -10.169 1.00 87.81 188 LEU A CA 1
ATOM 1425 C C . LEU A 1 188 ? 11.117 -3.689 -10.826 1.00 87.81 188 LEU A C 1
ATOM 1427 O O . LEU A 1 188 ? 10.557 -2.600 -10.890 1.00 87.81 188 LEU A O 1
ATOM 1431 N N . ASP A 1 189 ? 12.295 -3.922 -11.386 1.00 85.62 189 ASP A N 1
ATOM 1432 C CA . ASP A 1 189 ? 12.933 -2.957 -12.271 1.00 85.62 189 ASP A CA 1
ATOM 1433 C C . ASP A 1 189 ? 12.442 -3.214 -13.691 1.00 85.62 189 ASP A C 1
ATOM 1435 O O . ASP A 1 189 ? 12.606 -4.312 -14.234 1.00 85.62 189 ASP A O 1
ATOM 1439 N N . VAL A 1 190 ? 11.798 -2.213 -14.283 1.00 89.31 190 VAL A N 1
ATOM 1440 C CA . VAL A 1 190 ? 11.210 -2.297 -15.616 1.00 89.31 190 VAL A CA 1
ATOM 1441 C C . VAL A 1 190 ? 11.786 -1.247 -16.550 1.00 89.31 190 VAL A C 1
ATOM 1443 O O . VAL A 1 190 ? 12.167 -0.146 -16.154 1.00 89.31 190 VAL A O 1
ATOM 1446 N N . HIS A 1 191 ? 11.817 -1.599 -17.828 1.00 86.31 191 HIS A N 1
ATOM 1447 C CA . HIS A 1 191 ? 12.182 -0.696 -18.906 1.00 86.31 191 HIS A CA 1
ATOM 1448 C C . HIS A 1 191 ? 11.123 -0.749 -19.992 1.00 86.31 191 HIS A C 1
ATOM 1450 O O . HIS A 1 191 ? 10.643 -1.833 -20.344 1.00 86.31 191 HIS A O 1
ATOM 1456 N N . ASP A 1 192 ? 10.797 0.414 -20.546 1.00 85.00 192 ASP A N 1
ATOM 1457 C CA . ASP A 1 192 ? 10.001 0.464 -21.761 1.00 85.00 192 ASP A CA 1
ATOM 1458 C C . ASP A 1 192 ? 10.787 -0.175 -22.914 1.00 85.00 192 ASP A C 1
ATOM 1460 O O . ASP A 1 192 ? 12.024 -0.123 -22.978 1.00 85.00 192 ASP A O 1
ATOM 1464 N N . ARG A 1 193 ? 10.072 -0.808 -23.836 1.00 75.44 193 ARG A N 1
ATOM 1465 C CA . ARG A 1 193 ? 10.682 -1.318 -25.054 1.00 75.44 193 ARG A CA 1
ATOM 1466 C C . ARG A 1 193 ? 11.064 -0.107 -25.888 1.00 75.44 193 ARG A C 1
ATOM 1468 O O . ARG A 1 193 ? 10.190 0.580 -26.405 1.00 75.44 193 ARG A O 1
ATOM 1475 N N . ALA A 1 194 ? 12.370 0.136 -26.029 1.00 61.81 194 ALA A N 1
ATOM 1476 C CA . ALA A 1 194 ? 12.883 1.179 -26.908 1.00 61.81 194 ALA A CA 1
ATOM 1477 C C . ALA A 1 194 ? 12.135 1.104 -28.245 1.00 61.81 194 ALA A C 1
ATOM 1479 O O . ALA A 1 194 ? 12.147 0.057 -28.903 1.00 61.81 194 ALA A O 1
ATOM 1480 N N . ALA A 1 195 ? 11.433 2.186 -28.600 1.00 52.66 195 ALA A N 1
ATOM 1481 C CA . ALA A 1 195 ? 10.800 2.295 -29.900 1.00 52.66 195 ALA A CA 1
ATOM 1482 C C . ALA A 1 195 ? 11.893 2.009 -30.928 1.00 52.66 195 ALA A C 1
ATOM 1484 O O . ALA A 1 195 ? 12.910 2.703 -30.955 1.00 52.66 195 ALA A O 1
ATOM 1485 N N . ALA A 1 196 ? 11.735 0.934 -31.698 1.00 49.06 196 ALA A N 1
ATOM 1486 C CA . ALA A 1 196 ? 12.672 0.622 -32.758 1.00 49.06 196 ALA A CA 1
ATOM 1487 C C . ALA A 1 196 ? 12.677 1.830 -33.701 1.00 49.06 196 ALA A C 1
ATOM 1489 O O . ALA A 1 196 ? 11.704 2.067 -34.415 1.00 49.06 196 ALA A O 1
ATOM 1490 N N . VAL A 1 197 ? 13.735 2.640 -33.644 1.00 53.16 197 VAL A N 1
ATOM 1491 C CA . VAL A 1 197 ? 13.998 3.646 -34.667 1.00 53.16 197 VAL A CA 1
ATOM 1492 C C . VAL A 1 197 ? 14.275 2.841 -35.918 1.00 53.16 197 VAL A C 1
ATOM 1494 O O . VAL A 1 197 ? 15.301 2.175 -35.996 1.00 53.16 197 VAL A O 1
ATOM 1497 N N . ASP A 1 198 ? 13.320 2.835 -36.838 1.00 45.66 198 ASP A N 1
ATOM 1498 C CA . ASP A 1 198 ? 13.390 2.082 -38.081 1.00 45.66 198 ASP A CA 1
ATOM 1499 C C . ASP A 1 198 ? 14.598 2.596 -38.895 1.00 45.66 198 ASP A C 1
ATOM 1501 O O . ASP A 1 198 ? 14.565 3.727 -39.390 1.00 45.66 198 ASP A O 1
ATOM 1505 N N . PRO A 1 199 ? 15.705 1.837 -39.033 1.00 50.41 199 PRO A N 1
ATOM 1506 C CA . PRO A 1 199 ? 16.906 2.335 -39.704 1.00 50.41 199 PRO A CA 1
ATOM 1507 C C . PRO A 1 199 ? 16.775 2.322 -41.239 1.00 50.41 199 PRO A C 1
ATOM 1509 O O . PRO A 1 199 ? 17.751 2.560 -41.948 1.00 50.41 199 PRO A O 1
ATOM 1512 N N . ALA A 1 200 ? 15.580 2.052 -41.776 1.00 52.00 200 ALA A N 1
ATOM 1513 C CA . ALA A 1 200 ? 15.339 1.840 -43.201 1.00 52.00 200 ALA A CA 1
ATOM 1514 C C . ALA A 1 200 ? 14.766 3.053 -43.961 1.00 52.00 200 ALA A C 1
ATOM 1516 O O . ALA A 1 200 ? 14.478 2.938 -45.152 1.00 52.00 200 ALA A O 1
ATOM 1517 N N . ALA A 1 201 ? 14.646 4.234 -43.347 1.00 49.38 201 ALA A N 1
ATOM 1518 C CA . ALA A 1 201 ? 14.348 5.462 -44.089 1.00 49.38 201 ALA A CA 1
ATOM 1519 C C . ALA A 1 201 ? 15.639 6.084 -44.655 1.00 49.38 201 ALA A C 1
ATOM 1521 O O . ALA A 1 201 ? 16.067 7.166 -44.257 1.00 49.38 201 ALA A O 1
ATOM 1522 N N . SER A 1 202 ? 16.290 5.387 -45.589 1.00 45.97 202 SER A N 1
ATOM 1523 C CA . SER A 1 202 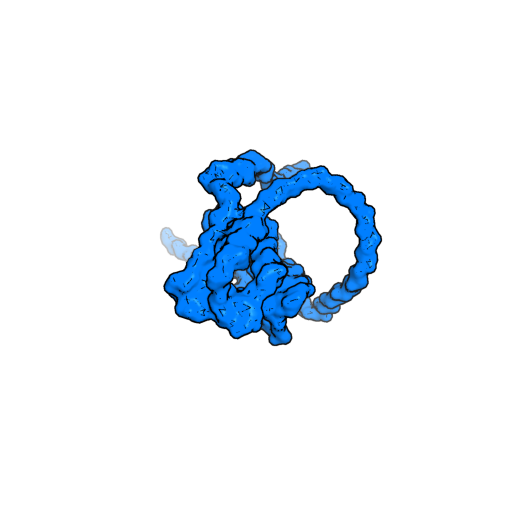? 17.349 5.979 -46.411 1.00 45.97 202 SER A CA 1
ATOM 1524 C C . SER A 1 202 ? 16.757 7.110 -47.268 1.00 45.97 202 SER A C 1
ATOM 1526 O O . SER A 1 202 ? 15.832 6.834 -48.038 1.00 45.97 202 SER A O 1
ATOM 1528 N N . PRO A 1 203 ? 17.259 8.360 -47.204 1.00 45.94 203 PRO A N 1
ATOM 1529 C CA . PRO A 1 203 ? 16.850 9.391 -48.145 1.00 45.94 203 PRO A CA 1
ATOM 1530 C C . PRO A 1 203 ? 17.366 9.002 -49.531 1.00 45.94 203 PRO A C 1
ATOM 1532 O O . PRO A 1 203 ? 18.568 9.026 -49.796 1.00 45.94 203 PRO A O 1
ATOM 1535 N N . THR A 1 204 ? 16.456 8.612 -50.421 1.00 46.97 204 THR A N 1
ATOM 1536 C CA . THR A 1 204 ? 16.765 8.463 -51.841 1.00 46.97 204 THR A CA 1
ATOM 1537 C C . THR A 1 204 ? 17.292 9.794 -52.356 1.00 46.97 204 THR A C 1
ATOM 1539 O O . THR A 1 204 ? 16.587 10.806 -52.339 1.00 46.97 204 THR A O 1
ATOM 1542 N N . SER A 1 205 ? 18.541 9.782 -52.810 1.00 48.41 205 SER A N 1
ATOM 1543 C CA . SER A 1 205 ? 19.134 10.846 -53.599 1.00 48.41 205 SER A CA 1
ATOM 1544 C C . SER A 1 205 ? 18.254 11.119 -54.821 1.00 48.41 205 SER A C 1
ATOM 1546 O O . SER A 1 205 ? 18.070 10.258 -55.676 1.00 48.41 205 SER A O 1
ATOM 1548 N N . SER A 1 206 ? 17.721 12.334 -54.927 1.00 46.34 206 SER A N 1
ATOM 1549 C CA . SER A 1 206 ? 17.275 12.865 -56.211 1.00 46.34 206 SER A CA 1
ATOM 1550 C C . SER A 1 206 ? 18.244 13.960 -56.613 1.00 46.34 206 SER A C 1
ATOM 1552 O O . SER A 1 206 ? 18.193 15.081 -56.114 1.00 46.34 206 SER A O 1
ATOM 1554 N N . SER A 1 207 ? 19.145 13.596 -57.518 1.00 47.56 207 SER A N 1
ATOM 1555 C CA . SER A 1 207 ? 19.894 14.526 -58.348 1.00 47.56 207 SER A CA 1
ATOM 1556 C C . SER A 1 207 ? 18.934 15.456 -59.091 1.00 47.56 207 SER A C 1
ATOM 1558 O O . SER A 1 207 ? 18.070 14.969 -59.829 1.00 47.56 207 SER A O 1
ATOM 1560 N N . ARG A 1 208 ? 19.132 16.767 -58.974 1.00 49.72 208 ARG A N 1
ATOM 1561 C CA . ARG A 1 208 ? 18.975 17.679 -60.105 1.00 49.72 208 ARG A CA 1
ATOM 1562 C C . ARG A 1 208 ? 19.801 18.938 -59.912 1.00 49.72 208 ARG A C 1
ATOM 1564 O O . ARG A 1 208 ? 19.802 19.452 -58.776 1.00 49.72 208 ARG A O 1
#